Protein AF-A0A183KKP2-F1 (afdb_monomer_lite)

Foldseek 3Di:
DDDPPDDPDPPDPPPDDDDDDDDDDDDDDDDPDDPPPPPDDDDVVVVVCCCPPVPPPPVVQCVDPLSVLLVLLVVLQVQLVVLVVVVVVVVVVVPPDDDDPVVVVVCCVPPPSNVSSVVSNVVSVVSVVVVVLVVCLPPPVCVVVSVVVVVLCVPPVVVLVVVLVVLLLVLLCVLLCQFAPQQWFAAPDDDPPDDIDGDDPVRSVVCSNVQSVVLLVPPNPLCQQLCVDPVSVVRRHTDPVRNPVSVVSSVVSNVVSVVSVVVSVVSVVD

Organism: NCBI:txid6186

pLDDT: mean 74.7, std 21.75, range [23.05, 95.88]

InterPro domains:
  IPR005821 Ion transport domain [PF00520] (57-269)
  IPR050927 Transient receptor potential cation channel M [PTHR13800] (58-270)

Radius of gyration: 27.73 Å; chains: 1; bounding box: 61×58×72 Å

Secondary structure (DSSP, 8-state):
-------------------------------S-----------HHHHHHHHHHS---HHHHHTSHHHHHHHHHHHHHHHHHHHHHHHHHHHHHTTTS---HHHHHHHHHH-TTHHHHHHHHHHHHHHHHHHHHHHHTTSTTTHHHHHHHHHHIIIIIHHHHHHHHHHHHHHHHHHHHHHSGGGBPBPSS--TTPPPPB--HHHHHHHHHHHHHHHHTT---HHHHHT-SHHHHTT-BPPTTHHHHHHHHHHHHHHHHHHHHHHHHHHHH-

Structure (mmCIF, N/CA/C/O backbone):
data_AF-A0A183KKP2-F1
#
_entry.id   AF-A0A183KKP2-F1
#
loop_
_atom_site.group_PDB
_atom_site.id
_atom_site.type_symbol
_atom_site.label_atom_id
_atom_site.label_alt_id
_atom_site.label_comp_id
_atom_site.label_asym_id
_atom_site.label_entity_id
_atom_site.label_seq_id
_atom_site.pdbx_PDB_ins_code
_atom_site.Cartn_x
_atom_site.Cartn_y
_atom_site.Cartn_z
_atom_site.occupancy
_atom_site.B_iso_or_equiv
_atom_site.auth_seq_id
_atom_site.auth_comp_id
_atom_site.auth_asym_id
_atom_site.auth_atom_id
_atom_site.pdbx_PDB_model_num
ATOM 1 N N . MET A 1 1 ? 7.049 34.326 4.797 1.00 30.78 1 MET A N 1
ATOM 2 C CA . MET A 1 1 ? 7.505 34.581 6.180 1.00 30.78 1 MET A CA 1
ATOM 3 C C . MET A 1 1 ? 7.045 33.401 7.021 1.00 30.78 1 MET A C 1
ATOM 5 O O . MET A 1 1 ? 5.850 33.198 7.177 1.00 30.78 1 MET A O 1
ATOM 9 N N . PHE A 1 2 ? 7.989 32.530 7.374 1.00 23.05 2 PHE A N 1
ATOM 10 C CA . PHE A 1 2 ? 7.759 31.209 7.959 1.00 23.05 2 PHE A CA 1
ATOM 11 C C . PHE A 1 2 ? 7.266 31.321 9.407 1.00 23.05 2 PHE A C 1
ATOM 13 O O . PHE A 1 2 ? 8.003 31.794 10.269 1.00 23.05 2 PHE A O 1
ATOM 20 N N . PHE A 1 3 ? 6.055 30.841 9.691 1.00 26.56 3 PHE A N 1
ATOM 21 C CA . PHE A 1 3 ? 5.628 30.597 11.067 1.00 26.56 3 PHE A CA 1
ATOM 22 C C . PHE A 1 3 ? 6.258 29.291 11.557 1.00 26.56 3 PHE A C 1
ATOM 24 O O . PHE A 1 3 ? 5.864 28.194 11.167 1.00 26.56 3 PHE A O 1
ATOM 31 N N . SER A 1 4 ? 7.281 29.427 12.402 1.00 25.28 4 SER A N 1
ATOM 32 C CA . SER A 1 4 ? 7.833 28.325 13.186 1.00 25.28 4 SER A CA 1
ATOM 33 C C . SER A 1 4 ? 6.780 27.832 14.173 1.00 25.28 4 SER A C 1
ATOM 35 O O . SER A 1 4 ? 6.485 28.492 15.165 1.00 25.28 4 SER A O 1
ATOM 37 N N . CYS A 1 5 ? 6.248 26.642 13.909 1.00 26.75 5 CYS A N 1
ATOM 38 C CA . CYS A 1 5 ? 5.455 25.854 14.842 1.00 26.75 5 CYS A CA 1
ATOM 39 C C . CYS A 1 5 ? 6.387 25.265 15.919 1.00 26.75 5 CYS A C 1
ATOM 41 O O . CYS A 1 5 ? 6.737 24.088 15.901 1.00 26.75 5 CYS A O 1
ATOM 43 N N . LYS A 1 6 ? 6.865 26.112 16.835 1.00 32.25 6 LYS A N 1
ATOM 44 C CA . LYS A 1 6 ? 7.366 25.661 18.135 1.00 32.25 6 LYS A CA 1
ATOM 45 C C . LYS A 1 6 ? 6.184 25.735 19.101 1.00 32.25 6 LYS A C 1
ATOM 47 O O . LYS A 1 6 ? 5.532 26.769 19.178 1.00 32.25 6 LYS A O 1
ATOM 52 N N . TYR A 1 7 ? 5.930 24.634 19.807 1.00 34.12 7 TYR A N 1
ATOM 53 C CA . TYR A 1 7 ? 4.880 24.461 20.823 1.00 34.12 7 TYR A CA 1
ATOM 54 C C . TYR A 1 7 ? 3.458 24.220 20.285 1.00 34.12 7 TYR A C 1
ATOM 56 O O . TYR A 1 7 ? 2.506 24.901 20.653 1.00 34.12 7 TYR A O 1
ATOM 64 N N . ALA A 1 8 ? 3.286 23.172 19.472 1.00 29.52 8 ALA A N 1
ATOM 65 C CA . ALA A 1 8 ? 1.994 22.493 19.421 1.00 29.52 8 ALA A CA 1
ATOM 66 C C . ALA A 1 8 ? 1.784 21.789 20.770 1.00 29.52 8 ALA A C 1
ATOM 68 O O . ALA A 1 8 ? 2.471 20.822 21.107 1.00 29.52 8 ALA A O 1
ATOM 69 N N . ALA A 1 9 ? 0.890 22.373 21.562 1.00 32.00 9 ALA A N 1
ATOM 70 C CA . ALA A 1 9 ? 0.505 21.944 22.889 1.00 32.00 9 ALA A CA 1
ATOM 71 C C . ALA A 1 9 ? 0.170 20.447 22.913 1.00 32.00 9 ALA A C 1
ATOM 73 O O . ALA A 1 9 ? -0.751 19.964 22.254 1.00 32.00 9 ALA A O 1
ATOM 74 N N . LEU A 1 10 ? 0.950 19.731 23.714 1.00 33.53 10 LEU A N 1
ATOM 75 C CA . LEU A 1 10 ? 0.750 18.350 24.103 1.00 33.53 10 LEU A CA 1
ATOM 76 C C . LEU A 1 10 ? -0.509 18.296 24.988 1.00 33.53 10 LEU A C 1
ATOM 78 O O . LEU A 1 10 ? -0.426 18.364 26.209 1.00 33.53 10 LEU A O 1
ATOM 82 N N . ALA A 1 11 ? -1.694 18.219 24.382 1.00 31.83 11 ALA A N 1
ATOM 83 C CA . ALA A 1 11 ? -2.936 17.923 25.094 1.00 31.83 11 ALA A CA 1
ATOM 84 C C . ALA A 1 11 ? -3.002 16.418 25.415 1.00 31.83 11 ALA A C 1
ATOM 86 O O . ALA A 1 11 ? -3.854 15.684 24.925 1.00 31.83 11 ALA A O 1
ATOM 87 N N . LEU A 1 12 ? -2.058 15.955 26.233 1.00 31.48 12 LEU A N 1
ATOM 88 C CA . LEU A 1 12 ? -2.208 14.750 27.040 1.00 31.48 12 LEU A CA 1
ATOM 89 C C . LEU A 1 12 ? -2.710 15.214 28.412 1.00 31.48 12 LEU A C 1
ATOM 91 O O . LEU A 1 12 ? -2.124 16.137 28.981 1.00 31.48 12 LEU A O 1
ATOM 95 N N . PRO A 1 13 ? -3.762 14.605 28.982 1.00 33.16 13 PRO A N 1
ATOM 96 C CA . PRO A 1 13 ? -4.242 14.958 30.307 1.00 33.16 13 PRO A CA 1
ATOM 97 C C . PRO A 1 13 ? -3.309 14.331 31.350 1.00 33.16 13 PRO A C 1
ATOM 99 O O . PRO A 1 13 ? -3.654 13.364 32.023 1.00 33.16 13 PRO A O 1
ATOM 102 N N . ILE A 1 14 ? -2.095 14.865 31.478 1.00 34.09 14 ILE A N 1
ATOM 103 C CA . ILE A 1 14 ? -1.225 14.603 32.621 1.00 34.09 14 ILE A CA 1
ATOM 104 C C . ILE A 1 14 ? -1.457 15.761 33.581 1.00 34.09 14 ILE A C 1
ATOM 106 O O . ILE A 1 14 ? -1.005 16.883 33.374 1.00 34.09 14 ILE A O 1
ATOM 110 N N . ARG A 1 15 ? -2.230 15.479 34.627 1.00 28.12 15 ARG A N 1
ATOM 111 C CA . ARG A 1 15 ? -2.467 16.374 35.756 1.00 28.12 15 ARG A CA 1
ATOM 112 C C . ARG A 1 15 ? -1.148 16.563 36.514 1.00 28.12 15 ARG A C 1
ATOM 114 O O . ARG A 1 15 ? -0.881 15.843 37.469 1.00 28.12 15 ARG A O 1
ATOM 121 N N . VAL A 1 16 ? -0.323 17.516 36.090 1.00 26.78 16 VAL A N 1
ATOM 122 C CA . VAL A 1 16 ? 0.722 18.085 36.945 1.00 26.78 16 VAL A CA 1
ATOM 123 C C . VAL A 1 16 ? 0.062 19.209 37.733 1.00 26.78 16 VAL A C 1
ATOM 125 O O . VAL A 1 16 ? -0.240 20.273 37.201 1.00 26.78 16 VAL A O 1
ATOM 128 N N . SER A 1 17 ? -0.226 18.941 39.004 1.00 30.88 17 SER A N 1
ATOM 129 C CA . SER A 1 17 ? -0.562 19.987 39.963 1.00 30.88 17 SER A CA 1
ATOM 130 C C . SER A 1 17 ? 0.679 20.850 40.185 1.00 30.88 17 SER A C 1
ATOM 132 O O . SER A 1 17 ? 1.535 20.498 40.989 1.00 30.88 17 SER A O 1
ATOM 134 N N . THR A 1 18 ? 0.775 21.986 39.504 1.00 28.30 18 THR A N 1
ATOM 135 C CA . THR A 1 18 ? 1.568 23.118 39.994 1.00 28.30 18 THR A CA 1
ATOM 136 C C . THR A 1 18 ? 0.600 24.150 40.537 1.00 28.30 18 THR A C 1
ATOM 138 O O . THR A 1 18 ? -0.099 24.829 39.792 1.00 28.30 18 THR A O 1
ATOM 141 N N . TYR A 1 19 ? 0.537 24.197 41.864 1.00 27.64 19 TYR A N 1
ATOM 142 C CA . TYR A 1 19 ? -0.065 25.272 42.634 1.00 27.64 19 TYR A CA 1
ATOM 143 C C . TYR A 1 19 ? 0.738 26.542 42.323 1.00 27.64 19 TYR A C 1
ATOM 145 O O . TYR A 1 19 ? 1.894 26.648 42.725 1.00 27.64 19 TYR A O 1
ATOM 153 N N . VAL A 1 20 ? 0.169 27.465 41.552 1.00 26.23 20 VAL A N 1
ATOM 154 C CA . VAL A 1 20 ? 0.725 28.809 41.376 1.00 26.23 20 VAL A CA 1
ATOM 155 C C . VAL A 1 20 ? -0.381 29.781 41.736 1.00 26.23 20 VAL A C 1
ATOM 157 O O . VAL A 1 20 ? -1.451 29.783 41.139 1.00 26.23 20 VAL A O 1
ATOM 160 N N . SER A 1 21 ? -0.116 30.520 42.803 1.00 27.97 21 SER A N 1
ATOM 161 C CA . SER A 1 21 ? -0.958 31.545 43.391 1.00 27.97 21 SER A CA 1
ATOM 162 C C . SER A 1 21 ? -1.159 32.702 42.406 1.00 27.97 21 SER A C 1
ATOM 164 O O . SER A 1 21 ? -0.179 33.318 41.990 1.00 27.97 21 SER A O 1
ATOM 166 N N . ASP A 1 22 ? -2.409 33.019 42.066 1.00 27.86 22 ASP A N 1
ATOM 167 C CA . ASP A 1 22 ? -2.766 34.267 41.373 1.00 27.86 22 ASP A CA 1
ATOM 168 C C . ASP A 1 22 ? -2.550 35.480 42.299 1.00 27.86 22 ASP A C 1
ATOM 170 O O . ASP A 1 22 ? -2.655 35.342 43.526 1.00 27.86 22 ASP A O 1
ATOM 174 N N . PRO A 1 23 ? -2.287 36.683 41.743 1.00 33.84 23 PRO A N 1
ATOM 175 C CA . PRO A 1 23 ? -3.312 37.737 41.824 1.00 33.84 23 PRO A CA 1
ATOM 176 C C . PRO A 1 23 ? -3.312 38.675 40.571 1.00 33.84 23 PRO A C 1
ATOM 178 O O . PRO A 1 23 ? -2.657 38.371 39.577 1.00 33.84 23 PRO A O 1
ATOM 181 N N . PRO A 1 24 ? -4.082 39.784 40.532 1.00 4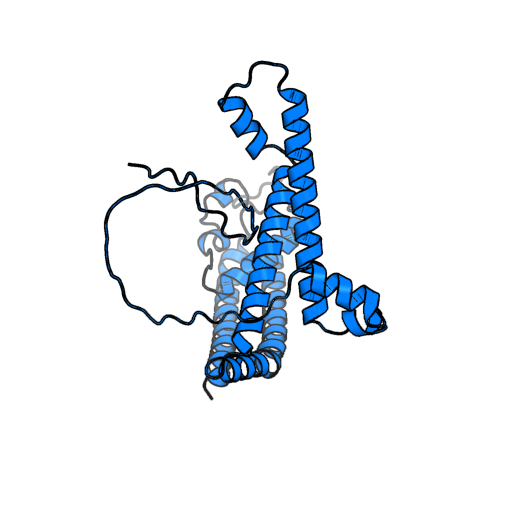3.94 24 PRO A N 1
ATOM 182 C CA . PRO A 1 24 ? -5.412 39.840 39.923 1.00 43.94 24 PRO A CA 1
ATOM 183 C C . PRO A 1 24 ? -5.482 40.820 38.726 1.00 43.94 24 PRO A C 1
ATOM 185 O O . PRO A 1 24 ? -4.777 41.820 38.721 1.00 43.94 24 PRO A O 1
ATOM 188 N N . CYS A 1 25 ? -6.372 40.595 37.747 1.00 24.48 25 CYS A N 1
ATOM 189 C CA . CYS A 1 25 ? -7.281 41.635 37.215 1.00 24.48 25 CYS A CA 1
ATOM 190 C C . CYS A 1 25 ? -8.068 41.229 35.955 1.00 24.48 25 CYS A C 1
ATOM 192 O O . CYS A 1 25 ? -7.536 40.665 35.006 1.00 24.48 25 CYS A O 1
ATOM 194 N N . SER A 1 26 ? -9.323 41.691 35.966 1.00 28.28 26 SER A N 1
ATOM 195 C CA . SER A 1 26 ? -10.236 42.015 34.858 1.00 28.28 26 SER A CA 1
ATOM 196 C C . SER A 1 26 ? -10.834 40.910 33.981 1.00 28.28 26 SER A C 1
ATOM 198 O O . SER A 1 26 ? -10.371 40.584 32.897 1.00 28.28 26 SER A O 1
ATOM 200 N N . SER A 1 27 ? -12.001 40.458 34.449 1.00 35.59 27 SER A N 1
ATOM 201 C CA . SER A 1 27 ? -13.297 40.534 33.752 1.00 35.59 27 SER A CA 1
ATOM 202 C C . SER A 1 27 ? -13.318 40.409 32.222 1.00 35.59 27 SER A C 1
ATOM 204 O O . SER A 1 27 ? -13.133 41.390 31.504 1.00 35.59 27 SER A O 1
ATOM 206 N N . MET A 1 28 ? -13.797 39.261 31.739 1.00 26.20 28 MET A N 1
ATOM 207 C CA . MET A 1 28 ? -14.677 39.237 30.570 1.00 26.20 28 MET A CA 1
ATOM 208 C C . MET A 1 28 ? -15.611 38.022 30.643 1.00 26.20 28 MET A C 1
ATOM 210 O O . MET A 1 28 ? -15.178 36.873 30.675 1.00 26.20 28 MET A O 1
ATOM 214 N N . MET A 1 29 ? -16.911 38.306 30.753 1.00 32.41 29 MET A N 1
ATOM 215 C CA . MET A 1 29 ? -17.996 37.326 30.769 1.00 32.41 29 MET A CA 1
ATOM 216 C C . MET A 1 29 ? -18.077 36.606 29.419 1.00 32.41 29 MET A C 1
ATOM 218 O O . MET A 1 29 ? -18.179 37.263 28.388 1.00 32.41 29 MET A O 1
ATOM 222 N N . LEU A 1 30 ? -18.134 35.274 29.432 1.00 27.88 30 LEU A N 1
ATOM 223 C CA . LEU A 1 30 ? -18.677 34.457 28.340 1.00 27.88 30 LEU A CA 1
ATOM 224 C C . LEU A 1 30 ? -19.419 33.242 28.938 1.00 27.88 30 LEU A C 1
ATOM 226 O O . LEU A 1 30 ? -19.147 32.839 30.073 1.00 27.88 30 LEU A O 1
ATOM 230 N N . PRO A 1 31 ? -20.447 32.739 28.238 1.00 29.05 31 PRO A N 1
ATOM 231 C CA . PRO A 1 31 ? -21.664 32.223 28.839 1.00 29.05 31 PRO A CA 1
ATOM 232 C C . PRO A 1 31 ? -21.514 30.833 29.453 1.00 29.05 31 PRO A C 1
ATOM 234 O O . PRO A 1 31 ? -20.909 29.907 28.916 1.00 29.05 31 PRO A O 1
ATOM 237 N N . ARG A 1 32 ? -22.172 30.712 30.604 1.00 38.62 32 ARG A N 1
ATOM 238 C CA . ARG A 1 32 ? -22.453 29.496 31.356 1.00 38.62 32 ARG A CA 1
ATOM 239 C C . ARG A 1 32 ? -23.288 28.546 30.477 1.00 38.62 32 ARG A C 1
ATOM 241 O O . ARG A 1 32 ? -24.341 28.959 30.002 1.00 38.62 32 ARG A O 1
ATOM 248 N N . ASN A 1 33 ? -22.820 27.297 30.335 1.00 32.34 33 ASN A N 1
ATOM 249 C CA . ASN A 1 33 ? -23.509 26.075 29.852 1.00 32.34 33 ASN A CA 1
ATOM 250 C C . ASN A 1 33 ? -22.909 25.374 28.616 1.00 32.34 33 ASN A C 1
ATOM 252 O O . ASN A 1 33 ? -23.630 25.022 27.687 1.00 32.34 33 ASN A O 1
ATOM 256 N N . VAL A 1 34 ? -21.627 25.005 28.669 1.00 29.41 34 VAL A N 1
ATOM 257 C CA . VAL A 1 34 ? -21.169 23.787 27.979 1.00 29.41 34 VAL A CA 1
ATOM 258 C C . VAL A 1 34 ? -20.880 22.740 29.051 1.00 29.41 34 VAL A C 1
ATOM 260 O O . VAL A 1 34 ? -19.789 22.685 29.615 1.00 29.41 34 VAL A O 1
ATOM 263 N N . LYS A 1 35 ? -21.881 21.912 29.378 1.00 27.31 35 LYS A N 1
ATOM 264 C CA . LYS A 1 35 ? -21.636 20.623 30.039 1.00 27.31 35 LYS A CA 1
ATOM 265 C C . LYS A 1 35 ? -20.927 19.738 29.015 1.00 27.31 35 LYS A C 1
ATOM 267 O O . LYS A 1 35 ? -21.565 18.975 28.298 1.00 27.31 35 LYS A O 1
ATOM 272 N N . ILE A 1 36 ? -19.608 19.889 28.911 1.00 30.11 36 ILE A N 1
ATOM 273 C CA . ILE A 1 36 ? -18.766 18.905 28.240 1.00 30.11 36 ILE A CA 1
ATOM 274 C C . ILE A 1 36 ? -18.934 17.623 29.046 1.00 30.11 36 ILE A C 1
ATOM 276 O O . ILE A 1 36 ? -18.651 17.598 30.243 1.00 30.11 36 ILE A O 1
ATOM 280 N N . PHE A 1 37 ? -19.474 16.601 28.386 1.00 27.67 37 PHE A N 1
ATOM 281 C CA . PHE A 1 37 ? -19.541 15.229 28.860 1.00 27.67 37 PHE A CA 1
ATOM 282 C C . PHE A 1 37 ? -18.207 14.855 29.521 1.00 27.67 37 PHE A C 1
ATOM 284 O O . PHE A 1 37 ? -17.223 14.558 28.848 1.00 27.67 37 PHE A O 1
ATOM 291 N N . THR A 1 38 ? -18.170 14.836 30.851 1.00 27.67 38 THR A N 1
ATOM 292 C CA . THR A 1 38 ? -17.153 14.123 31.622 1.00 27.67 38 THR A CA 1
ATOM 293 C C . THR A 1 38 ? -17.475 12.633 31.533 1.00 27.67 38 THR A C 1
ATOM 295 O O . THR A 1 38 ? -17.856 11.989 32.508 1.00 27.67 38 THR A O 1
ATOM 298 N N . SER A 1 39 ? -17.395 12.086 30.318 1.00 31.25 39 SER A N 1
ATOM 299 C CA . SER A 1 39 ? -17.614 10.668 30.074 1.00 31.25 39 SER A CA 1
ATOM 300 C C . SER A 1 39 ? -16.364 9.900 30.474 1.00 31.25 39 SER A C 1
ATOM 302 O O . SER A 1 39 ? -15.307 10.049 29.870 1.00 31.25 39 SER A O 1
ATOM 304 N N . SER A 1 40 ? -16.545 9.109 31.528 1.00 34.50 40 SER A N 1
ATOM 305 C CA . SER A 1 40 ? -15.782 7.924 31.914 1.00 34.50 40 SER A CA 1
ATOM 306 C C . SER A 1 40 ? -14.259 8.052 31.957 1.00 34.50 40 SER A C 1
ATOM 308 O O . SER A 1 40 ? -13.546 7.915 30.966 1.00 34.50 40 SER A O 1
ATOM 310 N N . LYS A 1 41 ? -13.773 8.151 33.194 1.00 38.84 41 LYS A N 1
ATOM 311 C CA . LYS A 1 41 ? -12.482 7.619 33.626 1.00 38.84 41 LYS A CA 1
ATOM 312 C C . LYS A 1 41 ? -12.278 6.225 33.018 1.00 38.84 41 LYS A C 1
ATOM 314 O O . LYS A 1 41 ? -12.963 5.277 33.387 1.00 38.84 41 LYS A O 1
ATOM 319 N N . THR A 1 42 ? -11.352 6.104 32.085 1.00 39.09 42 THR A N 1
ATOM 320 C CA . THR A 1 42 ? -10.718 4.822 31.780 1.00 39.09 42 THR A CA 1
ATOM 321 C C . THR A 1 42 ? -9.249 5.132 31.581 1.00 39.09 42 THR A C 1
ATOM 323 O O . THR A 1 42 ? -8.749 5.292 30.471 1.00 39.09 42 THR A O 1
ATOM 326 N N . PHE A 1 43 ? -8.575 5.355 32.707 1.00 43.31 43 PHE A N 1
ATOM 327 C CA . PHE A 1 43 ? -7.125 5.448 32.719 1.00 43.31 43 PHE A CA 1
ATOM 328 C C . PHE A 1 43 ? -6.541 4.065 32.377 1.00 43.31 43 PHE A C 1
ATOM 330 O O . PHE A 1 43 ? -7.164 3.045 32.683 1.00 43.31 43 PHE A O 1
ATOM 337 N N . PRO A 1 44 ? -5.317 3.982 31.827 1.00 50.22 44 PRO A N 1
ATOM 338 C CA . PRO A 1 44 ? -4.628 2.702 31.632 1.00 50.22 44 PRO A CA 1
ATOM 339 C C . PRO A 1 44 ? -4.456 1.908 32.945 1.00 50.22 44 PRO A C 1
ATOM 341 O O . PRO A 1 44 ? -4.360 0.684 32.918 1.00 50.22 44 PRO A O 1
ATOM 344 N N . SER A 1 45 ? -4.502 2.574 34.107 1.00 47.75 45 SER A N 1
ATOM 345 C CA . SER A 1 45 ? -4.511 1.927 35.425 1.00 47.75 45 SER A CA 1
ATOM 346 C C . SER A 1 45 ? -5.782 1.131 35.714 1.00 47.75 45 SER A C 1
ATOM 348 O O . SER A 1 45 ? -5.709 0.122 36.410 1.00 47.75 45 SER A O 1
ATOM 350 N N . ASP A 1 46 ? -6.933 1.558 35.191 1.00 51.16 46 ASP A N 1
ATOM 351 C CA . ASP A 1 46 ? -8.204 0.861 35.401 1.00 51.16 46 ASP A CA 1
ATOM 352 C C . ASP A 1 46 ? -8.269 -0.404 34.548 1.00 51.16 46 ASP A C 1
ATOM 354 O O . ASP A 1 46 ? -8.791 -1.409 35.005 1.00 51.16 46 ASP A O 1
ATOM 358 N N . VAL A 1 47 ? -7.653 -0.401 33.362 1.00 53.62 47 VAL A N 1
ATOM 359 C CA . VAL A 1 47 ? -7.533 -1.588 32.498 1.00 53.62 47 VAL A CA 1
ATOM 360 C C . VAL A 1 47 ? -6.598 -2.628 33.116 1.00 53.62 47 VAL A C 1
ATOM 362 O O . VAL A 1 47 ? -6.937 -3.807 33.145 1.00 53.62 47 VAL A O 1
ATOM 365 N N . ILE A 1 48 ? -5.459 -2.205 33.678 1.00 54.53 48 ILE A N 1
ATOM 366 C CA . ILE A 1 48 ? -4.538 -3.110 34.387 1.00 54.53 48 ILE A CA 1
ATOM 367 C C . ILE A 1 48 ? -5.188 -3.634 35.674 1.00 54.53 48 ILE A C 1
ATOM 369 O O . ILE A 1 48 ? -5.108 -4.826 35.959 1.00 54.53 48 ILE A O 1
ATOM 373 N N . ARG A 1 49 ? -5.894 -2.783 36.434 1.00 49.50 49 ARG A N 1
ATOM 374 C CA . ARG A 1 49 ? -6.659 -3.225 37.611 1.00 49.50 49 ARG A CA 1
ATOM 375 C C . ARG A 1 49 ? -7.777 -4.186 37.231 1.00 49.50 49 ARG A C 1
ATOM 377 O O . ARG A 1 49 ? -7.933 -5.196 37.901 1.00 49.50 49 ARG A O 1
ATOM 384 N N . LEU A 1 50 ? -8.517 -3.923 36.159 1.00 51.47 50 LEU A N 1
ATOM 385 C CA . LEU A 1 50 ? -9.582 -4.806 35.699 1.00 51.47 50 LEU A CA 1
ATOM 386 C C . LEU A 1 50 ? -9.003 -6.130 35.182 1.00 51.47 50 LEU A C 1
ATOM 388 O O . LEU A 1 50 ? -9.531 -7.175 35.523 1.00 51.47 50 LEU A O 1
ATOM 392 N N . ALA A 1 51 ? -7.880 -6.133 34.464 1.00 52.84 51 ALA A N 1
ATOM 393 C CA . ALA A 1 51 ? -7.238 -7.363 33.991 1.00 52.84 51 ALA A CA 1
ATOM 394 C C . ALA A 1 51 ? -6.620 -8.212 35.121 1.00 52.84 51 ALA A C 1
ATOM 396 O O . ALA A 1 51 ? -6.614 -9.436 35.025 1.00 52.84 51 ALA A O 1
ATOM 397 N N . VAL A 1 52 ? -6.113 -7.584 36.190 1.00 55.19 52 VAL A N 1
ATOM 398 C CA . VAL A 1 52 ? -5.408 -8.277 37.287 1.00 55.19 52 VAL A CA 1
ATOM 399 C C . VAL A 1 52 ? -6.336 -8.660 38.452 1.00 55.19 52 VAL A C 1
ATOM 401 O O . VAL A 1 52 ? -6.101 -9.683 39.087 1.00 55.19 52 VAL A O 1
ATOM 404 N N . LEU A 1 53 ? -7.402 -7.896 38.734 1.00 52.34 53 LEU A N 1
ATOM 405 C CA . LEU A 1 53 ? -8.314 -8.146 39.870 1.00 52.34 53 LEU A CA 1
ATOM 406 C C . LEU A 1 53 ? -9.643 -8.821 39.497 1.00 52.34 53 LEU A C 1
ATOM 408 O O . LEU A 1 53 ? -10.322 -9.310 40.395 1.00 52.34 53 LEU A O 1
ATOM 412 N N . SER A 1 54 ? -10.055 -8.853 38.223 1.00 52.66 54 SER A N 1
ATOM 413 C CA . SER A 1 54 ? -11.416 -9.312 37.875 1.00 52.66 54 SER A CA 1
ATOM 414 C C . SER A 1 54 ? -11.595 -10.830 37.765 1.00 52.66 54 SER A C 1
ATOM 416 O O . SER A 1 54 ? -12.718 -11.279 37.555 1.00 52.66 54 SER A O 1
ATOM 418 N N . GLY A 1 55 ? -10.540 -11.644 37.891 1.00 56.56 55 GLY A N 1
ATOM 419 C CA . GLY A 1 55 ? -10.657 -13.109 37.797 1.00 56.56 55 GLY A CA 1
ATOM 420 C C . GLY A 1 55 ? -11.144 -13.627 36.432 1.00 56.56 55 GLY A C 1
ATOM 421 O O . GLY A 1 55 ? -11.377 -14.824 36.271 1.00 56.56 55 GLY A O 1
ATOM 422 N N . ILE A 1 56 ? -11.283 -12.750 35.433 1.00 61.31 56 ILE A N 1
ATOM 423 C CA . ILE A 1 56 ? -11.609 -13.114 34.058 1.00 61.31 56 ILE A CA 1
ATOM 424 C C . ILE A 1 56 ? -10.321 -13.634 33.423 1.00 61.31 56 ILE A C 1
ATOM 426 O O . ILE A 1 56 ? -9.288 -12.965 33.452 1.00 61.31 56 ILE A O 1
ATOM 430 N N . SER A 1 57 ? -10.359 -14.841 32.855 1.00 71.12 57 SER A N 1
ATOM 431 C CA . SER A 1 57 ? -9.189 -15.419 32.192 1.00 71.12 57 SER A CA 1
ATOM 432 C C . SER A 1 57 ? -8.650 -14.456 31.127 1.00 71.12 57 SER A C 1
ATOM 434 O O . SER A 1 57 ? -9.401 -13.979 30.273 1.00 71.12 57 SER A O 1
ATOM 436 N N . PHE A 1 58 ? -7.337 -14.205 31.141 1.00 69.75 58 PHE A N 1
ATOM 437 C CA . PHE A 1 58 ? -6.630 -13.347 30.175 1.00 69.75 58 PHE A CA 1
ATOM 438 C C . PHE A 1 58 ? -6.945 -13.736 28.718 1.00 69.75 58 PHE A C 1
ATOM 440 O O . PHE A 1 58 ? -7.000 -12.898 27.818 1.00 69.75 58 PHE A O 1
ATOM 447 N N . ARG A 1 59 ? -7.230 -15.026 28.499 1.00 70.38 59 ARG A N 1
ATOM 448 C CA . ARG A 1 59 ? -7.630 -15.595 27.210 1.00 70.38 59 ARG A CA 1
ATOM 449 C C . ARG A 1 59 ? -9.005 -15.108 26.746 1.00 70.38 59 ARG A C 1
ATOM 451 O O . ARG A 1 59 ? -9.186 -14.858 25.560 1.00 70.38 59 ARG A O 1
ATOM 458 N N . THR A 1 60 ? -9.947 -14.938 27.670 1.00 77.88 60 THR A N 1
ATOM 459 C CA . THR A 1 60 ? -11.278 -14.386 27.388 1.00 77.88 60 THR A CA 1
ATOM 460 C C . THR A 1 60 ? -11.181 -12.897 27.070 1.00 77.88 60 THR A C 1
ATOM 462 O O . THR A 1 60 ? -11.803 -12.437 26.119 1.00 77.88 60 THR A O 1
ATOM 465 N N . TYR A 1 61 ? -10.334 -12.151 27.782 1.00 76.88 61 TYR A N 1
ATOM 466 C CA . TYR A 1 61 ? -10.108 -10.730 27.502 1.00 76.88 61 TYR A CA 1
ATOM 467 C C . TYR A 1 61 ? -9.499 -10.482 26.107 1.00 76.88 61 TYR A C 1
ATOM 469 O O . TYR A 1 61 ? -9.975 -9.612 25.380 1.00 76.88 61 TYR A O 1
ATOM 477 N N . ILE A 1 62 ? -8.502 -11.283 25.705 1.00 76.94 62 ILE A N 1
ATOM 478 C CA . ILE A 1 62 ? -7.823 -11.182 24.395 1.00 76.94 62 ILE A CA 1
ATOM 479 C C . ILE A 1 62 ? -8.683 -11.700 23.226 1.00 76.94 62 ILE A C 1
ATOM 481 O O . ILE A 1 62 ? -8.366 -11.439 22.065 1.00 76.94 62 ILE A O 1
ATOM 485 N N . SER A 1 63 ? -9.777 -12.415 23.504 1.00 82.06 63 SER A N 1
ATOM 486 C CA . SER A 1 63 ? -10.666 -12.922 22.451 1.00 82.06 63 SER A CA 1
ATOM 487 C C . SER A 1 63 ? -11.433 -11.817 21.713 1.00 82.06 63 SER A C 1
ATOM 489 O O . SER A 1 63 ? -11.797 -12.007 20.554 1.00 82.06 63 SER A O 1
ATOM 491 N N . ASP A 1 64 ? -11.627 -10.655 22.344 1.00 81.75 64 ASP A N 1
ATOM 492 C CA . ASP A 1 64 ? -12.254 -9.493 21.717 1.00 81.75 64 ASP A CA 1
ATOM 493 C C . ASP A 1 64 ? -11.244 -8.741 20.831 1.00 81.75 64 ASP A C 1
ATOM 495 O O . ASP A 1 64 ? -10.164 -8.334 21.278 1.00 81.75 64 ASP A O 1
ATOM 499 N N . GLY A 1 65 ? -11.609 -8.529 19.563 1.00 81.44 65 GLY A N 1
ATOM 500 C CA . GLY A 1 65 ? -10.789 -7.808 18.591 1.00 81.44 65 GLY A CA 1
ATOM 501 C C . GLY A 1 65 ? -10.465 -6.374 19.020 1.00 81.44 65 GLY A C 1
ATOM 502 O O . GLY A 1 65 ? -9.356 -5.901 18.767 1.00 81.44 65 GLY A O 1
ATOM 503 N N . TRP A 1 66 ? -11.376 -5.705 19.733 1.00 83.38 66 TRP A N 1
ATOM 504 C CA . TRP A 1 66 ? -11.160 -4.340 20.222 1.00 83.38 66 TRP A CA 1
ATOM 505 C C . TRP A 1 66 ? -10.147 -4.288 21.365 1.00 83.38 66 TRP A C 1
ATOM 507 O O . TRP A 1 66 ? -9.253 -3.442 21.356 1.00 83.38 66 TRP A O 1
ATOM 517 N N . ASN A 1 67 ? -10.219 -5.233 22.303 1.00 85.00 67 ASN A N 1
ATOM 518 C CA . ASN A 1 67 ? -9.246 -5.331 23.395 1.00 85.00 67 ASN A CA 1
ATOM 519 C C . ASN A 1 67 ? -7.852 -5.691 22.868 1.00 85.00 67 ASN A C 1
ATOM 521 O O . ASN A 1 67 ? -6.842 -5.195 23.372 1.00 85.00 67 ASN A O 1
ATOM 525 N N . LYS A 1 68 ? -7.783 -6.523 21.821 1.00 86.50 68 LYS A N 1
ATOM 526 C CA . LYS A 1 68 ? -6.526 -6.850 21.141 1.00 86.50 68 LYS A CA 1
ATOM 527 C C . LYS A 1 68 ? -5.903 -5.617 20.476 1.00 86.50 68 LYS A C 1
ATOM 529 O O . LYS A 1 68 ? -4.693 -5.422 20.595 1.00 86.50 68 LYS A O 1
ATOM 534 N N . LEU A 1 69 ? -6.713 -4.781 19.821 1.00 88.69 69 LEU A N 1
ATOM 535 C CA . LEU A 1 69 ? -6.268 -3.524 19.212 1.00 88.69 69 LEU A CA 1
ATOM 536 C C . LEU A 1 69 ? -5.749 -2.532 20.267 1.00 88.69 69 LEU A C 1
ATOM 538 O O . LEU A 1 69 ? -4.671 -1.968 20.089 1.00 88.69 69 LEU A O 1
ATOM 542 N N . ASP A 1 70 ? -6.461 -2.369 21.385 1.00 88.12 70 ASP A N 1
ATOM 543 C CA . ASP A 1 70 ? -6.035 -1.493 22.484 1.00 88.12 70 ASP A CA 1
ATOM 544 C C . ASP A 1 70 ? -4.715 -1.961 23.110 1.00 88.12 70 ASP A C 1
ATOM 546 O O . ASP A 1 70 ? -3.809 -1.160 23.351 1.00 88.12 70 ASP A O 1
ATOM 550 N N . CYS A 1 71 ? -4.580 -3.271 23.339 1.00 88.25 71 CYS A N 1
ATOM 551 C CA . CYS A 1 71 ? -3.356 -3.867 23.865 1.00 88.25 71 CYS A CA 1
ATOM 552 C C . CYS A 1 71 ? -2.173 -3.645 22.909 1.00 88.25 71 CYS A C 1
ATOM 554 O O . CYS A 1 71 ? -1.092 -3.250 23.350 1.00 88.25 71 CYS A O 1
ATOM 556 N N . ALA A 1 72 ? -2.388 -3.815 21.599 1.00 90.25 72 ALA A N 1
ATOM 557 C CA . ALA A 1 72 ? -1.377 -3.543 20.582 1.00 90.25 72 ALA A CA 1
ATOM 558 C C . ALA A 1 72 ? -0.979 -2.057 20.540 1.00 90.25 72 ALA A C 1
ATOM 560 O O . ALA A 1 72 ? 0.210 -1.743 20.507 1.00 90.25 72 ALA A O 1
ATOM 561 N N . GLY A 1 73 ? -1.949 -1.137 20.599 1.00 91.50 73 GLY A N 1
ATOM 562 C CA . GLY A 1 73 ? -1.693 0.306 20.645 1.00 91.50 73 GLY A CA 1
ATOM 563 C C . GLY A 1 73 ? -0.880 0.720 21.873 1.00 91.50 73 GLY A C 1
ATOM 564 O O . GLY A 1 73 ? 0.102 1.454 21.747 1.00 91.50 73 GLY A O 1
ATOM 565 N N . LEU A 1 74 ? -1.233 0.192 23.049 1.00 91.19 74 LEU A N 1
ATOM 566 C CA . LEU A 1 74 ? -0.503 0.446 24.290 1.00 91.19 74 LEU A CA 1
ATOM 567 C C . LEU A 1 74 ? 0.921 -0.126 24.245 1.00 91.19 74 LEU A C 1
ATOM 569 O O . LEU A 1 74 ? 1.864 0.555 24.644 1.00 91.19 74 LEU A O 1
ATOM 573 N N . ALA A 1 75 ? 1.095 -1.344 23.726 1.00 91.88 75 ALA A N 1
ATOM 574 C CA . ALA A 1 75 ? 2.411 -1.955 23.569 1.00 91.88 75 ALA A CA 1
ATOM 575 C C . ALA A 1 75 ? 3.309 -1.132 22.629 1.00 91.88 75 ALA A C 1
ATOM 577 O O . ALA A 1 75 ? 4.445 -0.821 22.985 1.00 91.88 75 ALA A O 1
ATOM 578 N N . LEU A 1 76 ? 2.789 -0.710 21.470 1.00 93.19 76 LEU A N 1
ATOM 579 C CA . LEU A 1 76 ? 3.519 0.132 20.514 1.00 93.19 76 LEU A CA 1
ATOM 580 C C . LEU A 1 76 ? 3.887 1.498 21.100 1.00 93.19 76 LEU A C 1
ATOM 582 O O . LEU A 1 76 ? 4.994 1.984 20.865 1.00 93.19 76 LEU A O 1
ATOM 586 N N . TYR A 1 77 ? 2.993 2.094 21.892 1.00 93.56 77 TYR A N 1
ATOM 587 C CA . TYR A 1 77 ? 3.273 3.340 22.598 1.00 93.56 77 TYR A CA 1
ATOM 588 C C . TYR A 1 77 ? 4.424 3.175 23.599 1.00 93.56 77 TYR A C 1
ATOM 590 O O . TYR A 1 77 ? 5.358 3.975 23.590 1.00 93.56 77 TYR A O 1
ATOM 598 N N . ILE A 1 78 ? 4.395 2.122 24.426 1.00 93.25 78 ILE A N 1
ATOM 599 C CA . ILE A 1 78 ? 5.453 1.841 25.409 1.00 93.25 78 ILE A CA 1
ATOM 600 C C . ILE A 1 78 ? 6.790 1.601 24.700 1.00 93.25 78 ILE A C 1
ATOM 602 O O . ILE A 1 78 ? 7.791 2.204 25.078 1.00 93.25 78 ILE A O 1
ATOM 606 N N . VAL A 1 79 ? 6.811 0.782 23.643 1.00 94.69 79 VAL A N 1
ATOM 607 C CA . VAL A 1 79 ? 8.024 0.516 22.853 1.00 94.69 79 VAL A CA 1
ATOM 608 C C . VAL A 1 79 ? 8.571 1.806 22.236 1.00 94.69 79 VAL A C 1
ATOM 610 O O . VAL A 1 79 ? 9.750 2.113 22.406 1.00 94.69 79 VAL A O 1
ATOM 613 N N . GLY A 1 80 ? 7.722 2.603 21.581 1.00 93.06 80 GLY A N 1
ATOM 614 C CA . GLY A 1 80 ? 8.120 3.883 20.993 1.00 93.06 80 GLY A CA 1
ATOM 615 C C . GLY A 1 80 ? 8.637 4.881 22.035 1.00 93.06 80 GLY A C 1
ATOM 616 O O . GLY A 1 80 ? 9.632 5.567 21.795 1.00 93.06 80 GLY A O 1
ATOM 617 N N . PHE A 1 81 ? 8.015 4.926 23.216 1.00 90.81 81 PHE A N 1
ATOM 618 C CA . PHE A 1 81 ? 8.443 5.777 24.324 1.00 90.81 81 PHE A CA 1
ATOM 619 C C . PHE A 1 81 ? 9.792 5.336 24.902 1.00 90.81 81 PHE A C 1
ATOM 621 O O . PHE A 1 81 ? 10.657 6.182 25.115 1.00 90.81 81 PHE A O 1
ATOM 628 N N . ILE A 1 82 ? 10.009 4.031 25.099 1.00 92.69 82 ILE A N 1
ATOM 629 C CA . ILE A 1 82 ? 11.289 3.485 25.575 1.00 92.69 82 ILE A CA 1
ATOM 630 C C . ILE A 1 82 ? 12.402 3.768 24.564 1.00 92.69 82 ILE A C 1
ATOM 632 O O . ILE A 1 82 ? 13.453 4.266 24.956 1.00 92.69 82 ILE A O 1
ATOM 636 N N . LEU A 1 83 ? 12.175 3.523 23.268 1.00 90.62 83 LEU A N 1
ATOM 637 C CA . LEU A 1 83 ? 13.155 3.830 22.217 1.00 90.62 83 LEU A CA 1
ATOM 638 C C . LEU A 1 83 ? 13.532 5.316 22.228 1.00 90.62 83 LEU A C 1
ATOM 640 O O . LEU A 1 83 ? 14.711 5.664 22.186 1.00 90.62 83 LEU A O 1
ATOM 644 N N . ARG A 1 84 ? 12.541 6.200 22.366 1.00 88.38 84 ARG A N 1
ATOM 645 C CA . ARG A 1 84 ? 12.770 7.645 22.453 1.00 88.38 84 ARG A CA 1
ATOM 646 C C . ARG A 1 84 ? 13.494 8.052 23.740 1.00 88.38 84 ARG A C 1
ATOM 648 O O . ARG A 1 84 ? 14.350 8.932 23.698 1.00 88.38 84 ARG A O 1
ATOM 655 N N . LEU A 1 85 ? 13.194 7.403 24.865 1.00 87.19 85 LEU A N 1
ATOM 656 C CA . LEU A 1 85 ? 13.881 7.619 26.138 1.00 87.19 85 LEU A CA 1
ATOM 657 C C . LEU A 1 85 ? 15.350 7.180 26.061 1.00 87.19 85 LEU A C 1
ATOM 659 O O . LEU A 1 85 ? 16.220 7.906 26.531 1.00 87.19 85 LEU A O 1
ATOM 663 N N . ILE A 1 86 ? 15.640 6.045 25.418 1.00 87.94 86 ILE A N 1
ATOM 664 C CA . ILE A 1 86 ? 17.009 5.559 25.185 1.00 87.94 86 ILE A CA 1
ATOM 665 C C . ILE A 1 86 ? 17.815 6.583 24.377 1.00 87.94 86 ILE A C 1
ATOM 667 O O . ILE A 1 86 ? 18.959 6.872 24.730 1.00 87.94 86 ILE A O 1
ATOM 671 N N . VAL A 1 87 ? 17.225 7.169 23.330 1.00 83.56 87 VAL A N 1
ATOM 672 C CA . VAL A 1 87 ? 17.885 8.219 22.534 1.00 83.56 87 VAL A CA 1
ATOM 673 C C . VAL A 1 87 ? 18.174 9.458 23.387 1.00 83.56 87 VAL A C 1
ATOM 675 O O . VAL A 1 87 ? 19.283 9.984 23.340 1.00 83.56 87 VAL A O 1
ATOM 678 N N . LEU A 1 88 ? 17.224 9.892 24.222 1.00 81.19 88 LEU A N 1
ATOM 679 C CA . LEU A 1 88 ? 17.427 11.033 25.123 1.00 81.19 88 LEU A CA 1
ATOM 680 C C . LEU A 1 88 ? 18.505 10.772 26.186 1.00 81.19 88 LEU A C 1
ATOM 682 O O . LEU A 1 88 ? 19.292 11.667 26.480 1.00 81.19 88 LEU A O 1
ATOM 686 N N . LEU A 1 89 ? 18.579 9.559 26.742 1.00 82.75 89 LEU A N 1
ATOM 687 C CA . LEU A 1 89 ? 19.632 9.178 27.690 1.00 82.75 89 LEU A CA 1
ATOM 688 C C . LEU A 1 89 ? 21.011 9.127 27.022 1.00 82.75 89 LEU A C 1
ATOM 690 O O . LEU A 1 89 ? 21.996 9.578 27.602 1.00 82.75 89 LEU A O 1
ATOM 694 N N . ARG A 1 90 ? 21.084 8.626 25.785 1.00 80.12 90 ARG A N 1
ATOM 695 C CA . ARG A 1 90 ? 22.322 8.624 24.995 1.00 80.12 90 ARG A CA 1
ATOM 696 C C . ARG A 1 90 ? 22.808 10.048 24.713 1.00 80.12 90 ARG A C 1
ATOM 698 O O . ARG A 1 90 ? 23.997 10.312 24.849 1.00 80.12 90 ARG A O 1
ATOM 705 N N . LEU A 1 91 ? 21.891 10.954 24.372 1.00 74.56 91 LEU A N 1
ATOM 706 C CA . LEU A 1 91 ? 22.192 12.372 24.172 1.00 74.56 91 LEU A CA 1
ATOM 707 C C . LEU A 1 91 ? 22.660 13.050 25.463 1.00 74.56 91 LEU A C 1
ATOM 709 O O . LEU A 1 91 ? 23.674 13.740 25.445 1.00 74.56 91 LEU A O 1
ATOM 713 N N . ARG A 1 92 ? 21.981 12.794 26.589 1.00 76.06 92 ARG A N 1
ATOM 714 C CA . ARG A 1 92 ? 22.377 13.302 27.913 1.00 76.06 92 ARG A CA 1
ATOM 715 C C . ARG A 1 92 ? 23.806 12.893 28.279 1.00 76.06 92 ARG A C 1
ATOM 717 O O . ARG A 1 92 ? 24.558 13.717 28.781 1.00 76.06 92 ARG A O 1
ATOM 724 N N . ASN A 1 93 ? 24.193 11.646 28.013 1.00 74.75 93 ASN A N 1
ATOM 725 C CA . ASN A 1 93 ? 25.544 11.160 28.310 1.00 74.75 93 ASN A CA 1
ATOM 726 C C . ASN A 1 93 ? 26.638 11.836 27.462 1.00 74.75 93 ASN A C 1
ATOM 728 O O . ASN A 1 93 ? 27.793 11.850 27.875 1.00 74.75 93 ASN A O 1
ATOM 732 N N . HIS A 1 94 ? 26.289 12.400 26.301 1.00 68.75 94 HIS A N 1
ATOM 733 C CA . HIS A 1 94 ? 27.212 13.102 25.405 1.00 68.75 94 HIS A CA 1
ATOM 734 C C . HIS A 1 94 ? 27.269 14.628 25.625 1.00 68.75 94 HIS A C 1
ATOM 736 O O . HIS A 1 94 ? 28.025 15.299 24.928 1.00 68.75 94 HIS A O 1
ATOM 742 N N . GLU A 1 95 ? 26.551 15.193 26.607 1.00 61.25 95 GLU A N 1
ATOM 743 C CA . GLU A 1 95 ? 26.581 16.634 26.948 1.00 61.25 95 GLU A CA 1
ATOM 744 C C . GLU A 1 95 ? 27.940 17.142 27.492 1.00 61.25 95 GLU A C 1
ATOM 746 O O . GLU A 1 95 ? 28.060 18.311 27.854 1.00 61.25 95 GLU A O 1
ATOM 751 N N . GLY A 1 96 ? 28.975 16.297 27.549 1.00 59.56 96 GLY A N 1
ATOM 752 C CA . GLY A 1 96 ? 30.310 16.660 28.034 1.00 59.56 96 GLY A CA 1
ATOM 753 C C . GLY A 1 96 ? 31.159 17.506 27.076 1.00 59.56 96 GLY A C 1
ATOM 754 O O . GLY A 1 96 ? 32.116 18.121 27.534 1.00 59.56 96 GLY A O 1
ATOM 755 N N . GLU A 1 97 ? 30.827 17.586 25.781 1.00 58.94 97 GLU A N 1
ATOM 756 C CA . GLU A 1 97 ? 31.584 18.395 24.813 1.00 58.94 97 GLU A CA 1
ATOM 757 C C . GLU A 1 97 ? 30.668 19.268 23.935 1.00 58.94 97 GLU A C 1
ATOM 759 O O . GLU A 1 97 ? 29.734 18.785 23.300 1.00 58.94 97 GLU A O 1
ATOM 764 N N . ASN A 1 98 ? 30.944 20.578 23.944 1.00 56.44 98 ASN A N 1
ATOM 765 C CA . ASN A 1 98 ? 30.368 21.679 23.155 1.00 56.44 98 ASN A CA 1
ATOM 766 C C . ASN A 1 98 ? 29.332 21.299 22.074 1.00 56.44 98 ASN A C 1
ATOM 768 O O . ASN A 1 98 ? 29.663 21.004 20.924 1.00 56.44 98 ASN A O 1
ATOM 772 N N . PHE A 1 99 ? 28.052 21.411 22.429 1.00 60.50 99 PHE A N 1
ATOM 773 C CA . PHE A 1 99 ? 26.925 21.107 21.550 1.00 60.50 99 PHE A CA 1
ATOM 774 C C . PHE A 1 99 ? 26.727 22.199 20.481 1.00 60.50 99 PHE A C 1
ATOM 776 O O . PHE A 1 99 ? 26.301 23.315 20.780 1.00 60.50 99 PHE A O 1
ATOM 783 N N . ASN A 1 100 ? 27.012 21.888 19.212 1.00 65.88 100 ASN A N 1
ATOM 784 C CA . ASN A 1 100 ? 26.712 22.776 18.086 1.00 65.88 100 ASN A CA 1
ATOM 785 C C . ASN A 1 100 ? 25.321 22.443 17.505 1.00 65.88 100 ASN A C 1
ATOM 787 O O . ASN A 1 100 ? 25.049 21.291 17.170 1.00 65.88 100 ASN A O 1
ATOM 791 N N . ILE A 1 101 ? 24.449 23.442 17.321 1.00 67.06 101 ILE A N 1
ATOM 792 C CA . ILE A 1 101 ? 23.044 23.291 16.858 1.00 67.06 101 ILE A CA 1
ATOM 793 C C . ILE A 1 101 ? 22.935 22.533 15.515 1.00 67.06 101 ILE A C 1
ATOM 795 O O . ILE A 1 101 ? 21.919 21.905 15.207 1.00 67.06 101 ILE A O 1
ATOM 799 N N . GLN A 1 102 ? 23.982 22.589 14.689 1.00 67.44 102 GLN A N 1
ATOM 800 C CA . GLN A 1 102 ? 24.061 21.863 13.419 1.00 67.44 102 GLN A CA 1
ATOM 801 C C . GLN A 1 102 ? 24.222 20.342 13.617 1.00 67.44 102 GLN A C 1
ATOM 803 O O . GLN A 1 102 ? 23.660 19.561 12.851 1.00 67.44 102 GLN A O 1
ATOM 808 N N . TYR A 1 103 ? 24.945 19.925 14.660 1.00 67.06 103 TYR A N 1
ATOM 809 C CA . TYR A 1 103 ? 25.205 18.521 14.984 1.00 67.06 103 TYR A CA 1
ATOM 810 C C . TYR A 1 103 ? 23.947 17.822 15.520 1.00 67.06 103 TYR A C 1
ATOM 812 O O . TYR A 1 103 ? 23.645 16.697 15.131 1.00 67.06 103 TYR A O 1
ATOM 820 N N . GLU A 1 104 ? 23.139 18.532 16.313 1.00 68.19 104 GLU A N 1
ATOM 821 C CA . GLU A 1 104 ? 21.849 18.040 16.813 1.00 68.19 104 GLU A CA 1
ATOM 822 C C . GLU A 1 104 ? 20.884 17.689 15.671 1.00 68.19 104 GLU A C 1
ATOM 824 O O . GLU A 1 104 ? 20.274 16.621 15.661 1.00 68.19 104 GLU A O 1
ATOM 829 N N . ARG A 1 105 ? 20.779 18.559 14.657 1.00 69.12 105 ARG A N 1
ATOM 830 C CA . ARG A 1 105 ? 19.907 18.317 13.497 1.00 69.12 105 ARG A CA 1
ATOM 831 C C . ARG A 1 105 ? 20.358 17.131 12.653 1.00 69.12 105 ARG A C 1
ATOM 833 O O . ARG A 1 105 ? 19.507 16.393 12.167 1.00 69.12 105 ARG A O 1
ATOM 840 N N . TYR A 1 106 ? 21.666 16.943 12.491 1.00 68.88 106 TYR A N 1
ATOM 841 C CA . TYR A 1 106 ? 22.221 15.802 11.765 1.00 68.88 106 TYR A CA 1
ATOM 842 C C . TYR A 1 106 ? 21.939 14.476 12.486 1.00 68.88 106 TYR A C 1
ATOM 844 O O . TYR A 1 106 ? 21.486 13.513 11.865 1.00 68.88 106 TYR A O 1
ATOM 852 N N . TYR A 1 107 ? 22.127 14.457 13.806 1.00 68.88 107 TYR A N 1
ATOM 853 C CA . TYR A 1 107 ? 21.870 13.294 14.654 1.00 68.88 107 TYR A CA 1
ATOM 854 C C . TYR A 1 107 ? 20.380 12.899 14.636 1.00 68.88 107 TYR A C 1
ATOM 856 O O . TYR A 1 107 ? 20.037 11.751 14.367 1.00 68.88 107 TYR A O 1
ATOM 864 N N . ILE A 1 108 ? 19.480 13.884 14.743 1.00 71.69 108 ILE A N 1
ATOM 865 C CA . ILE A 1 108 ? 18.020 13.696 14.663 1.00 71.69 108 ILE A CA 1
ATOM 866 C C . ILE A 1 108 ? 17.550 13.081 13.330 1.00 71.69 108 ILE A C 1
ATOM 868 O O . ILE A 1 108 ? 16.472 12.494 13.283 1.00 71.69 108 ILE A O 1
ATOM 872 N N . VAL A 1 109 ? 18.287 13.254 12.236 1.00 72.69 109 VAL A N 1
ATOM 873 C CA . VAL A 1 109 ? 17.888 12.740 10.912 1.00 72.69 109 VAL A CA 1
ATOM 874 C C . VAL A 1 109 ? 18.555 11.402 10.584 1.00 72.69 109 VAL A C 1
ATOM 876 O O . VAL A 1 109 ? 18.021 10.649 9.782 1.00 72.69 109 VAL A O 1
ATOM 879 N N . THR A 1 110 ? 19.700 11.094 11.197 1.00 72.62 110 THR A N 1
ATOM 880 C CA . THR A 1 110 ? 20.534 9.938 10.817 1.00 72.62 110 THR A CA 1
ATOM 881 C C . THR A 1 110 ? 20.397 8.757 11.780 1.00 72.62 110 THR A C 1
ATOM 883 O O . THR A 1 110 ? 20.818 7.645 11.464 1.00 72.62 110 THR A O 1
ATOM 886 N N . ASP A 1 111 ? 19.832 8.971 12.969 1.00 76.75 111 ASP A N 1
ATOM 887 C CA . ASP A 1 111 ? 19.768 7.933 13.990 1.00 76.75 111 ASP A CA 1
ATOM 888 C C . ASP A 1 111 ? 18.855 6.755 13.609 1.00 76.75 111 ASP A C 1
ATOM 890 O O . ASP A 1 111 ? 17.628 6.913 13.571 1.00 76.75 111 ASP A O 1
ATOM 894 N N . PRO A 1 112 ? 19.393 5.523 13.524 1.00 83.00 112 PRO A N 1
ATOM 895 C CA . PRO A 1 112 ? 18.607 4.335 13.186 1.00 83.00 112 PRO A CA 1
ATOM 896 C C . PRO A 1 112 ? 17.584 3.954 14.269 1.00 83.00 112 PRO A C 1
ATOM 898 O O . PRO A 1 112 ? 16.734 3.100 14.045 1.00 83.00 112 PRO A O 1
ATOM 901 N N . ILE A 1 113 ? 17.667 4.555 15.462 1.00 84.00 113 ILE A N 1
ATOM 902 C CA . ILE A 1 113 ? 16.753 4.314 16.590 1.00 84.00 113 ILE A CA 1
ATOM 903 C C . ILE A 1 113 ? 15.614 5.345 16.598 1.00 84.00 113 ILE A C 1
ATOM 905 O O . ILE A 1 113 ? 14.508 5.056 17.067 1.00 84.00 113 ILE A O 1
ATOM 909 N N . LEU A 1 114 ? 15.850 6.550 16.069 1.00 85.00 114 LEU A N 1
ATOM 910 C CA . LEU A 1 114 ? 14.850 7.608 16.114 1.00 85.00 114 LEU A CA 1
ATOM 911 C C . LEU A 1 114 ? 13.748 7.378 15.077 1.00 85.00 114 LEU A C 1
ATOM 913 O O . LEU A 1 114 ? 12.574 7.546 15.413 1.00 85.00 114 LEU A O 1
ATOM 917 N N . ASP A 1 115 ? 14.101 6.927 13.877 1.00 87.62 115 ASP A N 1
ATOM 918 C CA . ASP A 1 115 ? 13.142 6.573 12.827 1.00 87.62 115 ASP A CA 1
ATOM 919 C C . ASP A 1 115 ? 12.096 5.541 13.283 1.00 87.62 115 ASP A C 1
ATOM 921 O O . ASP A 1 115 ? 10.900 5.863 13.260 1.00 87.62 115 ASP A O 1
ATOM 925 N N . PRO A 1 116 ? 12.473 4.353 13.805 1.00 89.62 116 PRO A N 1
ATOM 926 C CA . PRO A 1 116 ? 11.491 3.387 14.285 1.00 89.62 116 PRO A CA 1
ATOM 927 C C . PRO A 1 116 ? 10.689 3.923 15.476 1.00 89.62 116 PRO A C 1
ATOM 929 O O . PRO A 1 116 ? 9.493 3.659 15.563 1.00 89.62 116 PRO A O 1
ATOM 932 N N . SER A 1 117 ? 11.282 4.741 16.360 1.00 90.69 117 SER A N 1
ATOM 933 C CA . SER A 1 117 ? 10.542 5.335 17.486 1.00 90.69 117 SER A CA 1
ATOM 934 C C . SER A 1 117 ? 9.408 6.260 17.020 1.00 90.69 117 SER A C 1
ATOM 936 O O . SER A 1 117 ? 8.309 6.223 17.576 1.00 90.69 117 SER A O 1
ATOM 938 N N . ARG A 1 118 ? 9.639 7.056 15.966 1.00 90.25 118 ARG A N 1
ATOM 939 C CA . ARG A 1 118 ? 8.629 7.949 15.378 1.00 90.25 118 ARG A CA 1
ATOM 940 C C . ARG A 1 118 ? 7.514 7.155 14.718 1.00 90.25 118 ARG A C 1
ATOM 942 O O . ARG A 1 118 ? 6.348 7.472 14.938 1.00 90.25 118 ARG A O 1
ATOM 949 N N . ILE A 1 119 ? 7.875 6.120 13.962 1.00 92.88 119 ILE A N 1
ATOM 950 C CA . ILE A 1 119 ? 6.919 5.238 13.288 1.00 92.88 119 ILE A CA 1
ATOM 951 C C . ILE A 1 119 ? 6.041 4.525 14.324 1.00 92.88 119 ILE A C 1
ATOM 953 O O . ILE A 1 119 ? 4.817 4.588 14.230 1.00 92.88 119 ILE A O 1
ATOM 957 N N . CYS A 1 120 ? 6.631 3.927 15.366 1.00 93.19 120 CYS A N 1
ATOM 958 C CA . CYS A 1 120 ? 5.879 3.267 16.437 1.00 93.19 120 CYS A CA 1
ATOM 959 C C . CYS A 1 120 ? 4.918 4.227 17.151 1.00 93.19 120 CYS A C 1
ATOM 961 O O . CYS A 1 120 ? 3.753 3.884 17.360 1.00 93.19 120 CYS A O 1
ATOM 963 N N . LEU A 1 121 ? 5.372 5.440 17.489 1.00 92.06 121 LEU A N 1
ATOM 964 C CA . LEU A 1 121 ? 4.519 6.445 18.126 1.00 92.06 121 LEU A CA 1
ATOM 965 C C . LEU A 1 121 ? 3.388 6.909 17.195 1.00 92.06 121 LEU A C 1
ATOM 967 O O . LEU A 1 121 ? 2.250 7.025 17.650 1.00 92.06 121 LEU A O 1
ATOM 971 N N . ALA A 1 122 ? 3.659 7.114 15.905 1.00 94.38 122 ALA A N 1
ATOM 972 C CA . ALA A 1 122 ? 2.644 7.493 14.923 1.00 94.38 122 ALA A CA 1
ATOM 973 C C . ALA A 1 122 ? 1.570 6.407 14.753 1.00 94.38 122 ALA A C 1
ATOM 975 O O . ALA A 1 122 ? 0.378 6.712 14.780 1.00 94.38 122 ALA A O 1
ATOM 976 N N . ILE A 1 123 ? 1.974 5.136 14.665 1.00 93.81 123 ILE A N 1
ATOM 977 C CA . ILE A 1 123 ? 1.038 4.006 14.600 1.00 93.81 123 ILE A CA 1
ATOM 978 C C . ILE A 1 123 ? 0.231 3.908 15.901 1.00 93.81 123 ILE A C 1
ATOM 980 O O . ILE A 1 123 ? -0.981 3.716 15.853 1.00 93.81 123 ILE A O 1
ATOM 984 N N . SER A 1 124 ? 0.862 4.104 17.065 1.00 93.00 124 SER A N 1
ATOM 985 C CA . SER A 1 124 ? 0.140 4.094 18.343 1.00 93.00 124 SER A CA 1
ATOM 986 C C . SER A 1 124 ? -0.933 5.188 18.408 1.00 93.00 124 SER A C 1
ATOM 988 O O . SER A 1 124 ? -2.059 4.919 18.825 1.00 93.00 124 SER A O 1
ATOM 990 N N . LEU A 1 125 ? -0.627 6.396 17.915 1.00 90.75 125 LEU A N 1
ATOM 991 C CA . LEU A 1 125 ? -1.578 7.504 17.829 1.00 90.75 125 LEU A CA 1
ATOM 992 C C . LEU A 1 125 ? -2.750 7.166 16.903 1.00 90.75 125 LEU A C 1
ATOM 994 O O . LEU A 1 125 ? -3.901 7.417 17.256 1.00 90.75 125 LEU A O 1
ATOM 998 N N . PHE A 1 126 ? -2.471 6.557 15.750 1.00 93.44 126 PHE A N 1
ATOM 999 C CA . PHE A 1 126 ? -3.513 6.098 14.836 1.00 93.44 126 PHE A CA 1
ATOM 1000 C C . PHE A 1 126 ? -4.450 5.084 15.507 1.00 93.44 126 PHE A C 1
ATOM 1002 O O . PHE A 1 126 ? -5.670 5.232 15.438 1.00 93.44 126 PHE A O 1
ATOM 1009 N N . THR A 1 127 ? -3.903 4.113 16.242 1.00 89.06 127 THR A N 1
ATOM 1010 C CA . THR A 1 127 ? -4.702 3.154 17.016 1.00 89.06 127 THR A CA 1
ATOM 1011 C C . THR A 1 127 ? -5.596 3.847 18.050 1.00 89.06 127 THR A C 1
ATOM 1013 O O . THR A 1 127 ? -6.773 3.504 18.175 1.00 89.06 127 THR A O 1
ATOM 1016 N N . PHE A 1 128 ? -5.093 4.873 18.746 1.00 87.31 128 PHE A N 1
ATOM 1017 C CA . PHE A 1 128 ? -5.915 5.665 19.666 1.00 87.31 128 PHE A CA 1
ATOM 1018 C C . PHE A 1 128 ? -7.049 6.414 18.950 1.00 87.31 128 PHE A C 1
ATOM 1020 O O . PHE A 1 128 ? -8.150 6.493 19.494 1.00 87.31 128 PHE A O 1
ATOM 1027 N N . TYR A 1 129 ? -6.845 6.905 17.724 1.00 89.06 129 TYR A N 1
ATOM 1028 C CA . TYR A 1 129 ? -7.928 7.503 16.935 1.00 89.06 129 TYR A CA 1
ATOM 1029 C C . TYR A 1 129 ? -9.003 6.491 16.526 1.00 89.06 129 TYR A C 1
ATOM 1031 O O . TYR A 1 129 ? -10.191 6.807 16.610 1.00 89.06 129 TYR A O 1
ATOM 1039 N N . ILE A 1 130 ? -8.626 5.258 16.175 1.00 87.62 130 ILE A N 1
ATOM 1040 C CA . ILE A 1 130 ? -9.601 4.179 15.948 1.00 87.62 130 ILE A CA 1
ATOM 1041 C C . ILE A 1 130 ? -10.412 3.906 17.225 1.00 87.62 130 ILE A C 1
ATOM 1043 O O . ILE A 1 130 ? -11.635 3.758 17.165 1.00 87.62 130 ILE A O 1
ATOM 1047 N N . ARG A 1 131 ? -9.772 3.935 18.401 1.00 86.00 131 ARG A N 1
ATOM 1048 C CA . ARG A 1 131 ? -10.475 3.812 19.686 1.00 86.00 131 ARG A CA 1
ATOM 1049 C C . ARG A 1 131 ? -11.426 4.981 19.960 1.00 86.00 131 ARG A C 1
ATOM 1051 O O . ARG A 1 131 ? -12.504 4.763 20.509 1.00 86.00 131 ARG A O 1
ATOM 1058 N N . LEU A 1 132 ? -11.087 6.205 19.546 1.00 83.56 132 LEU A N 1
ATOM 1059 C CA . LEU A 1 132 ? -12.017 7.337 19.641 1.00 83.56 132 LEU A CA 1
ATOM 1060 C C . LEU A 1 132 ? -13.279 7.118 18.794 1.00 83.56 132 LEU A C 1
ATOM 1062 O O . LEU A 1 132 ? -14.369 7.441 19.263 1.00 83.56 132 LEU A O 1
ATOM 1066 N N . MET A 1 133 ? -13.170 6.512 17.604 1.00 82.88 133 MET A N 1
ATOM 1067 C CA . MET A 1 133 ? -14.353 6.157 16.804 1.00 82.88 133 MET A CA 1
ATOM 1068 C C . MET A 1 133 ? -15.267 5.159 17.524 1.00 82.88 133 MET A C 1
ATOM 1070 O O . MET A 1 133 ? -16.491 5.309 17.498 1.00 82.88 133 MET A O 1
ATOM 1074 N N . TYR A 1 134 ? -14.690 4.180 18.227 1.00 81.94 134 TYR A N 1
ATOM 1075 C CA . TYR A 1 134 ? -15.467 3.269 19.069 1.00 81.94 134 TYR A CA 1
ATOM 1076 C C . TYR A 1 134 ? -16.212 4.029 20.177 1.00 81.94 134 TYR A C 1
ATOM 1078 O O . TYR A 1 134 ? -17.411 3.837 20.358 1.00 81.94 134 TYR A O 1
ATOM 1086 N N . THR A 1 135 ? -15.559 4.978 20.851 1.00 81.81 135 THR A N 1
ATOM 1087 C CA . THR A 1 135 ? -16.215 5.810 21.873 1.00 81.81 135 THR A CA 1
ATOM 1088 C C . THR A 1 135 ? -17.353 6.662 21.298 1.00 81.81 135 THR A C 1
ATOM 1090 O O . THR A 1 135 ? -18.406 6.793 21.923 1.00 81.81 135 THR A O 1
ATOM 1093 N N . PHE A 1 136 ? -17.206 7.199 20.082 1.00 80.62 136 PHE A N 1
ATOM 1094 C CA . PHE A 1 136 ? -18.286 7.931 19.408 1.00 80.62 136 PHE A CA 1
ATOM 1095 C C . PHE A 1 136 ? -19.488 7.055 19.046 1.00 80.62 136 PHE A C 1
ATOM 1097 O O . PHE A 1 136 ? -20.587 7.580 18.848 1.00 80.62 136 PHE A O 1
ATOM 1104 N N . SER A 1 137 ? -19.327 5.730 19.050 1.00 82.38 137 SER A N 1
ATOM 1105 C CA . SER A 1 137 ? -20.436 4.802 18.838 1.00 82.38 137 SER A CA 1
ATOM 1106 C C . SER A 1 137 ? -21.437 4.783 20.004 1.00 82.38 137 SER A C 1
ATOM 1108 O O . SER A 1 137 ? -22.574 4.362 19.820 1.00 82.38 137 SER A O 1
ATOM 1110 N N . PHE A 1 138 ? -21.072 5.300 21.184 1.00 81.00 138 PHE A N 1
ATOM 1111 C CA . PHE A 1 138 ? -21.998 5.455 22.316 1.00 81.00 138 PHE A CA 1
ATOM 1112 C C . PHE A 1 138 ? -22.869 6.716 22.228 1.00 81.00 138 PHE A C 1
ATOM 1114 O O . PHE A 1 138 ? -23.789 6.892 23.027 1.00 81.00 138 PHE A O 1
ATOM 1121 N N . HIS A 1 139 ? -22.604 7.614 21.274 1.00 86.69 139 HIS A N 1
ATOM 1122 C CA . HIS A 1 139 ? -23.408 8.819 21.108 1.00 86.69 139 HIS A CA 1
ATOM 1123 C C . HIS A 1 139 ? -24.767 8.488 20.477 1.00 86.69 139 HIS A C 1
ATOM 1125 O O . HIS A 1 139 ? -24.824 7.910 19.392 1.00 86.69 139 HIS A O 1
ATOM 1131 N N . ILE A 1 140 ? -25.860 8.941 21.101 1.00 85.25 140 ILE A N 1
ATOM 1132 C CA . ILE A 1 140 ? -27.239 8.559 20.744 1.00 85.25 140 ILE A CA 1
ATOM 1133 C C . ILE A 1 140 ? -27.591 8.802 19.260 1.00 85.25 140 ILE A C 1
ATOM 1135 O O . ILE A 1 140 ? -28.343 8.035 18.670 1.00 85.25 140 ILE A O 1
ATOM 1139 N N . ALA A 1 141 ? -27.021 9.841 18.635 1.00 86.88 141 ALA A N 1
ATOM 1140 C CA . ALA A 1 141 ? -27.316 10.212 17.245 1.00 86.88 141 ALA A CA 1
ATOM 1141 C C . ALA A 1 141 ? -26.304 9.682 16.206 1.00 86.88 141 ALA A C 1
ATOM 1143 O O . ALA A 1 141 ? -26.612 9.650 15.014 1.00 86.88 141 ALA A O 1
ATOM 1144 N N . LEU A 1 142 ? -25.089 9.308 16.629 1.00 84.69 142 LEU A N 1
ATOM 1145 C CA . LEU A 1 142 ? -24.002 8.885 15.725 1.00 84.69 142 LEU A CA 1
ATOM 1146 C C . LEU A 1 142 ? -23.757 7.376 15.795 1.00 84.69 142 LEU A C 1
ATOM 1148 O O . LEU A 1 142 ? -23.460 6.762 14.774 1.00 84.69 142 LEU A O 1
ATOM 1152 N N . GLY A 1 143 ? -23.960 6.769 16.965 1.00 87.19 143 GLY A N 1
ATOM 1153 C CA . GLY A 1 143 ? -23.786 5.342 17.211 1.00 87.19 143 GLY A CA 1
ATOM 1154 C C . GLY A 1 143 ? -24.512 4.438 16.228 1.00 87.19 143 GLY A C 1
ATOM 1155 O O . GLY A 1 143 ? -23.854 3.629 15.573 1.00 87.19 143 GLY A O 1
ATOM 1156 N N . PRO A 1 144 ? -25.832 4.610 16.030 1.00 89.44 144 PRO A N 1
ATOM 1157 C CA . PRO A 1 144 ? -26.572 3.806 15.065 1.00 89.44 144 PRO A CA 1
ATOM 1158 C C . PRO A 1 144 ? -25.992 3.902 13.647 1.00 89.44 144 PRO A C 1
ATOM 1160 O O . PRO A 1 144 ? -25.886 2.888 12.967 1.00 89.44 144 PRO A O 1
ATOM 1163 N N . LYS A 1 145 ? -25.534 5.089 13.221 1.00 88.38 145 LYS A N 1
ATOM 1164 C CA . LYS A 1 145 ? -24.924 5.288 11.895 1.00 88.38 145 LYS A CA 1
ATOM 1165 C C . LYS A 1 145 ? -23.590 4.550 11.768 1.00 88.38 145 LYS A C 1
ATOM 1167 O O . LYS A 1 145 ? -23.377 3.875 10.768 1.00 88.38 145 LYS A O 1
ATOM 1172 N N . LEU A 1 146 ? -22.725 4.633 12.783 1.00 85.81 146 LEU A N 1
ATOM 1173 C CA . LEU A 1 146 ? -21.442 3.919 12.795 1.00 85.81 146 LEU A CA 1
ATOM 1174 C C . LEU A 1 146 ? -21.638 2.397 12.783 1.00 85.81 146 LEU A C 1
ATOM 1176 O O . LEU A 1 146 ? -20.935 1.701 12.056 1.00 85.81 146 LEU A O 1
ATOM 1180 N N . ILE A 1 147 ? -22.616 1.877 13.533 1.00 86.56 147 ILE A N 1
ATOM 1181 C CA . ILE A 1 147 ? -22.932 0.440 13.547 1.00 86.56 147 ILE A CA 1
ATOM 1182 C C . ILE A 1 147 ? -23.466 -0.016 12.182 1.00 86.56 147 ILE A C 1
ATOM 1184 O O . ILE A 1 147 ? -23.089 -1.093 11.719 1.00 86.56 147 ILE A O 1
ATOM 1188 N N . MET A 1 148 ? -24.311 0.788 11.523 1.00 86.25 148 MET A N 1
ATOM 1189 C CA . MET A 1 148 ? -24.789 0.472 10.171 1.00 86.25 148 MET A CA 1
ATOM 1190 C C . MET A 1 148 ? -23.645 0.461 9.150 1.00 86.25 148 MET A C 1
ATOM 1192 O O . MET A 1 148 ? -23.516 -0.518 8.420 1.00 86.25 148 MET A O 1
ATOM 1196 N N . ILE A 1 149 ? -22.764 1.470 9.165 1.00 87.62 149 ILE A N 1
ATOM 1197 C CA . ILE A 1 149 ? -21.566 1.506 8.306 1.00 87.62 149 ILE A CA 1
ATOM 1198 C C . ILE A 1 149 ? -20.680 0.284 8.571 1.00 87.62 149 ILE A C 1
ATOM 1200 O O . ILE A 1 149 ? -20.247 -0.375 7.633 1.00 87.62 149 ILE A O 1
ATOM 1204 N N . GLY A 1 150 ? -20.437 -0.057 9.841 1.00 84.44 150 GLY A N 1
ATOM 1205 C CA . GLY A 1 150 ? -19.604 -1.202 10.209 1.00 84.44 150 GLY A CA 1
ATOM 1206 C C . GLY A 1 150 ? -20.143 -2.527 9.668 1.00 84.44 150 GLY A C 1
ATOM 1207 O O . GLY A 1 150 ? -19.383 -3.305 9.099 1.00 84.44 150 GLY A O 1
ATOM 1208 N N . LYS A 1 151 ? -21.457 -2.759 9.782 1.00 86.31 151 LYS A N 1
ATOM 1209 C CA . LYS A 1 151 ? -22.106 -3.964 9.240 1.00 86.31 151 LYS A CA 1
ATOM 1210 C C . LYS A 1 151 ? -22.034 -4.029 7.718 1.00 86.31 151 LYS A C 1
ATOM 1212 O O . LYS A 1 151 ? -21.767 -5.095 7.173 1.00 86.31 151 LYS A O 1
ATOM 1217 N N . MET A 1 152 ? -22.247 -2.900 7.053 1.00 86.69 152 MET A N 1
ATOM 1218 C CA . MET A 1 152 ? -22.186 -2.813 5.598 1.00 86.69 152 MET A CA 1
ATOM 1219 C C . MET A 1 152 ? -20.754 -3.046 5.079 1.00 86.69 152 MET A C 1
ATOM 1221 O O . MET A 1 152 ? -20.532 -3.780 4.118 1.00 86.69 152 MET A O 1
ATOM 1225 N N . VAL A 1 153 ? -19.744 -2.530 5.789 1.00 86.75 153 VAL A N 1
ATOM 1226 C CA . VAL A 1 153 ? -18.336 -2.814 5.483 1.00 86.75 153 VAL A CA 1
ATOM 1227 C C . VAL A 1 153 ? -18.031 -4.309 5.612 1.00 86.75 153 VAL A C 1
ATOM 1229 O O . VAL A 1 153 ? -17.408 -4.885 4.723 1.00 86.75 153 VAL A O 1
ATOM 1232 N N . THR A 1 154 ? -18.466 -4.966 6.690 1.00 86.62 154 THR A N 1
ATOM 1233 C CA . THR A 1 154 ? -18.133 -6.383 6.901 1.00 86.62 154 THR A CA 1
ATOM 1234 C C . THR A 1 154 ? -18.871 -7.334 5.969 1.00 86.62 154 THR A C 1
ATOM 1236 O O . THR A 1 154 ? -18.284 -8.326 5.545 1.00 86.62 154 THR A O 1
ATOM 1239 N N . ASN A 1 155 ? -20.137 -7.050 5.664 1.00 87.62 155 ASN A N 1
ATOM 1240 C CA . ASN A 1 155 ? -20.979 -7.961 4.894 1.00 87.62 155 ASN A CA 1
ATOM 1241 C C . ASN A 1 155 ? -20.818 -7.774 3.382 1.00 87.62 155 ASN A C 1
ATOM 1243 O O . ASN A 1 155 ? -20.831 -8.768 2.663 1.00 87.62 155 ASN A O 1
ATOM 1247 N N . ASP A 1 156 ? -20.601 -6.540 2.917 1.00 88.44 156 ASP A N 1
ATOM 1248 C CA . ASP A 1 156 ? -20.627 -6.218 1.485 1.00 88.44 156 ASP A CA 1
ATOM 1249 C C . ASP A 1 156 ? -19.243 -5.795 0.959 1.00 88.44 156 ASP A C 1
ATOM 1251 O O . ASP A 1 156 ? -18.799 -6.265 -0.091 1.00 88.44 156 ASP A O 1
ATOM 1255 N N . LEU A 1 157 ? -18.498 -4.965 1.707 1.00 89.19 157 LEU A N 1
ATOM 1256 C CA . LEU A 1 157 ? -17.199 -4.439 1.251 1.00 89.19 157 LEU A CA 1
ATOM 1257 C C . LEU A 1 157 ? -16.055 -5.458 1.360 1.00 89.19 157 LEU A C 1
ATOM 1259 O O . LEU A 1 157 ? -15.244 -5.553 0.441 1.00 89.19 157 LEU A O 1
ATOM 1263 N N . ILE A 1 158 ? -15.962 -6.227 2.451 1.00 90.12 158 ILE A N 1
ATOM 1264 C CA . ILE A 1 158 ? -14.901 -7.241 2.621 1.00 90.12 158 ILE A CA 1
ATOM 1265 C C . ILE A 1 158 ? -14.895 -8.291 1.491 1.00 90.12 158 ILE A C 1
ATOM 1267 O O . ILE A 1 158 ? -13.835 -8.468 0.883 1.00 90.12 158 ILE A O 1
ATOM 1271 N N . PRO A 1 159 ? -16.006 -8.988 1.162 1.00 89.81 159 PRO A N 1
ATOM 1272 C CA . PRO A 1 159 ? -15.987 -9.987 0.088 1.00 89.81 159 PRO A CA 1
ATOM 1273 C C . PRO A 1 159 ? -15.664 -9.367 -1.276 1.00 89.81 159 PRO A C 1
ATOM 1275 O O . PRO A 1 159 ? -14.949 -9.965 -2.079 1.00 89.81 159 PRO A O 1
ATOM 1278 N N . PHE A 1 160 ? -16.110 -8.135 -1.514 1.00 89.50 160 PHE A N 1
ATOM 1279 C CA . PHE A 1 160 ? -15.757 -7.385 -2.710 1.00 89.50 160 PHE A CA 1
ATOM 1280 C C . PHE A 1 160 ? -14.251 -7.078 -2.796 1.00 89.50 160 PHE A C 1
ATOM 1282 O O . PHE A 1 160 ? -13.641 -7.281 -3.846 1.00 89.50 160 PHE A O 1
ATOM 1289 N N . MET A 1 161 ? -13.625 -6.648 -1.695 1.00 90.50 161 MET A N 1
ATOM 1290 C CA . MET A 1 161 ? -12.182 -6.376 -1.648 1.00 90.50 161 MET A CA 1
ATOM 1291 C C . MET A 1 161 ? -11.343 -7.625 -1.934 1.00 90.50 161 MET A C 1
ATOM 1293 O O . MET A 1 161 ? -10.270 -7.520 -2.531 1.00 90.50 161 MET A O 1
ATOM 1297 N N . ILE A 1 162 ? -11.838 -8.814 -1.579 1.00 93.06 162 ILE A N 1
ATOM 1298 C CA . ILE A 1 162 ? -11.195 -10.083 -1.945 1.00 93.06 162 ILE A CA 1
ATOM 1299 C C . ILE A 1 162 ? -11.220 -10.269 -3.468 1.00 93.06 162 ILE A C 1
ATOM 1301 O O . ILE A 1 162 ? -10.176 -10.528 -4.066 1.00 93.06 162 ILE A O 1
ATOM 1305 N N . ILE A 1 163 ? -12.379 -10.082 -4.110 1.00 92.81 163 ILE A N 1
ATOM 1306 C CA . ILE A 1 163 ? -12.527 -10.199 -5.573 1.00 92.81 163 ILE A CA 1
ATOM 1307 C C . ILE A 1 163 ? -11.637 -9.178 -6.296 1.00 92.81 163 ILE A C 1
ATOM 1309 O O . ILE A 1 163 ? -10.909 -9.532 -7.224 1.00 92.81 163 ILE A O 1
ATOM 1313 N N . LEU A 1 164 ? -11.645 -7.927 -5.833 1.00 92.69 164 LEU A N 1
ATOM 1314 C CA . LEU A 1 164 ? -10.814 -6.851 -6.370 1.00 92.69 164 LEU A CA 1
ATOM 1315 C C . LEU A 1 164 ? -9.321 -7.191 -6.266 1.00 92.69 164 LEU A C 1
ATOM 1317 O O . LEU A 1 164 ? -8.580 -6.994 -7.227 1.00 92.69 164 LEU A O 1
ATOM 1321 N N . THR A 1 165 ? -8.886 -7.768 -5.143 1.00 92.75 165 THR A N 1
ATOM 1322 C CA . THR A 1 165 ? -7.491 -8.193 -4.944 1.00 92.75 165 THR A CA 1
ATOM 1323 C C . THR A 1 165 ? -7.088 -9.300 -5.923 1.00 92.75 165 THR A C 1
ATOM 1325 O O . THR A 1 165 ? -5.990 -9.255 -6.473 1.00 92.75 165 THR A O 1
ATOM 1328 N N . VAL A 1 166 ? -7.968 -10.272 -6.196 1.00 95.38 166 VAL A N 1
ATOM 1329 C CA . VAL A 1 166 ? -7.702 -11.346 -7.175 1.00 95.38 166 VAL A CA 1
ATOM 1330 C C . VAL A 1 166 ? -7.480 -10.770 -8.577 1.00 95.38 166 VAL A C 1
ATOM 1332 O O . VAL A 1 166 ? -6.520 -11.139 -9.253 1.00 95.38 166 VAL A O 1
ATOM 1335 N N . ILE A 1 167 ? -8.328 -9.828 -8.996 1.00 94.69 167 ILE A N 1
ATOM 1336 C CA . ILE A 1 167 ? -8.197 -9.136 -10.287 1.00 94.69 167 ILE A CA 1
ATOM 1337 C C . ILE A 1 167 ? -6.909 -8.305 -10.337 1.00 94.69 167 ILE A C 1
ATOM 1339 O O . ILE A 1 167 ? -6.174 -8.374 -11.323 1.00 94.69 167 ILE A O 1
ATOM 1343 N N . MET A 1 168 ? -6.621 -7.551 -9.272 1.00 95.00 168 MET A N 1
ATOM 1344 C CA . MET A 1 168 ? -5.421 -6.720 -9.157 1.00 95.00 168 MET A CA 1
ATOM 1345 C C . MET A 1 168 ? -4.146 -7.557 -9.286 1.00 95.00 168 MET A C 1
ATOM 1347 O O . MET A 1 168 ? -3.288 -7.227 -10.100 1.00 95.00 168 MET A O 1
ATOM 1351 N N . VAL A 1 169 ? -4.031 -8.661 -8.541 1.00 95.38 169 VAL A N 1
ATOM 1352 C CA . VAL A 1 169 ? -2.861 -9.552 -8.610 1.00 95.38 169 VAL A CA 1
ATOM 1353 C C . VAL A 1 169 ? -2.732 -10.176 -10.001 1.00 95.38 169 VAL A C 1
ATOM 1355 O O . VAL A 1 169 ? -1.628 -10.228 -10.540 1.00 95.38 169 VAL A O 1
ATOM 1358 N N . GLY A 1 170 ? -3.844 -10.596 -10.615 1.00 95.38 170 GLY A N 1
ATOM 1359 C CA . GLY A 1 170 ? -3.842 -11.145 -11.973 1.00 95.38 170 GLY A CA 1
ATOM 1360 C C . GLY A 1 170 ? -3.286 -10.162 -13.006 1.00 95.38 170 GLY A C 1
ATOM 1361 O O . GLY A 1 170 ? -2.395 -10.515 -13.782 1.00 95.38 170 GLY A O 1
ATOM 1362 N N . TYR A 1 171 ? -3.754 -8.912 -12.977 1.00 95.81 171 TYR A N 1
ATOM 1363 C CA . TYR A 1 171 ? -3.236 -7.853 -13.842 1.00 95.81 171 TYR A CA 1
ATOM 1364 C C . TYR A 1 171 ? -1.773 -7.501 -13.518 1.00 95.81 171 TYR A C 1
ATOM 1366 O O . TYR A 1 171 ? -0.959 -7.422 -14.437 1.00 95.81 171 TYR A O 1
ATOM 1374 N N . ALA A 1 172 ? -1.409 -7.359 -12.239 1.00 94.88 172 ALA A N 1
ATOM 1375 C CA . ALA A 1 172 ? -0.056 -6.998 -11.809 1.00 94.88 172 ALA A CA 1
ATOM 1376 C C . ALA A 1 172 ? 0.999 -8.005 -12.294 1.00 94.88 172 ALA A C 1
ATOM 1378 O O . ALA A 1 172 ? 2.028 -7.618 -12.853 1.00 94.88 172 ALA A O 1
ATOM 1379 N N . VAL A 1 173 ? 0.726 -9.304 -12.125 1.00 94.31 173 VAL A N 1
ATOM 1380 C CA . VAL A 1 173 ? 1.625 -10.379 -12.569 1.00 94.31 173 VAL A CA 1
ATOM 1381 C C . VAL A 1 173 ? 1.721 -10.402 -14.094 1.00 94.31 173 VAL A C 1
ATOM 1383 O O . VAL A 1 173 ? 2.827 -10.464 -14.634 1.00 94.31 173 VAL A O 1
ATOM 1386 N N . ALA A 1 174 ? 0.589 -10.298 -14.800 1.00 94.00 174 ALA A N 1
ATOM 1387 C CA . ALA A 1 174 ? 0.572 -10.286 -16.260 1.00 94.00 174 ALA A CA 1
ATOM 1388 C C . ALA A 1 174 ? 1.353 -9.089 -16.829 1.00 94.00 174 ALA A C 1
ATOM 1390 O O . ALA A 1 174 ? 2.275 -9.282 -17.623 1.00 94.00 174 ALA A O 1
ATOM 1391 N N . ALA A 1 175 ? 1.053 -7.869 -16.377 1.00 92.69 175 ALA A N 1
ATOM 1392 C CA . ALA A 1 175 ? 1.695 -6.644 -16.846 1.00 92.69 175 ALA A CA 1
ATOM 1393 C C . ALA A 1 175 ? 3.208 -6.651 -16.586 1.00 92.69 175 ALA A C 1
ATOM 1395 O O . ALA A 1 175 ? 3.988 -6.382 -17.500 1.00 92.69 175 ALA A O 1
ATOM 1396 N N . GLN A 1 176 ? 3.641 -7.033 -15.381 1.00 91.56 176 GLN A N 1
ATOM 1397 C CA . GLN A 1 176 ? 5.065 -7.058 -15.052 1.00 91.56 176 GLN A CA 1
ATOM 1398 C C . GLN A 1 176 ? 5.820 -8.163 -15.799 1.00 91.56 176 GLN A C 1
ATOM 1400 O O . GLN A 1 176 ? 6.942 -7.927 -16.243 1.00 91.56 176 GLN A O 1
ATOM 1405 N N . SER A 1 177 ? 5.216 -9.344 -15.991 1.00 90.56 177 SER A N 1
ATOM 1406 C CA . SER A 1 177 ? 5.850 -10.439 -16.744 1.00 90.56 177 SER A CA 1
ATOM 1407 C C . SER A 1 177 ? 6.121 -10.074 -18.211 1.00 90.56 177 SER A C 1
ATOM 1409 O O . SER A 1 177 ? 7.126 -10.499 -18.779 1.00 90.56 177 SER A O 1
ATOM 1411 N N . ILE A 1 178 ? 5.254 -9.246 -18.805 1.00 91.00 178 ILE A N 1
ATOM 1412 C CA . ILE A 1 178 ? 5.377 -8.760 -20.185 1.00 91.00 178 ILE A CA 1
ATOM 1413 C C . ILE A 1 178 ? 6.350 -7.571 -20.259 1.00 91.00 178 ILE A C 1
ATOM 1415 O O . ILE A 1 178 ? 7.155 -7.480 -21.192 1.00 91.00 178 ILE A O 1
ATOM 1419 N N . ALA A 1 179 ? 6.284 -6.651 -19.293 1.00 88.81 179 ALA A N 1
ATOM 1420 C CA . ALA A 1 179 ? 7.118 -5.451 -19.261 1.00 88.81 179 ALA A CA 1
ATOM 1421 C C . ALA A 1 179 ? 8.593 -5.752 -18.961 1.00 88.81 179 ALA A C 1
ATOM 1423 O O . ALA A 1 179 ? 9.467 -5.188 -19.623 1.00 88.81 179 ALA A O 1
ATOM 1424 N N . TYR A 1 180 ? 8.860 -6.661 -18.018 1.00 88.56 180 TYR A N 1
ATOM 1425 C CA . TYR A 1 180 ? 10.198 -6.983 -17.517 1.00 88.56 180 TYR A CA 1
ATOM 1426 C C . TYR A 1 180 ? 10.400 -8.506 -17.444 1.00 88.56 180 TYR A C 1
ATOM 1428 O O . TYR A 1 180 ? 10.247 -9.107 -16.373 1.00 88.56 180 TYR A O 1
ATOM 1436 N N . PRO A 1 181 ? 10.754 -9.166 -18.563 1.00 84.25 181 PRO A N 1
ATOM 1437 C CA . PRO A 1 181 ? 10.974 -10.608 -18.578 1.00 84.25 181 PRO A CA 1
ATOM 1438 C C . PRO A 1 181 ? 12.110 -10.967 -17.614 1.00 84.25 181 PRO A C 1
ATOM 1440 O O . PRO A 1 181 ? 13.197 -10.396 -17.684 1.00 84.25 181 PRO A O 1
ATOM 1443 N N . ASN A 1 182 ? 11.849 -11.893 -16.686 1.00 83.38 182 ASN A N 1
ATOM 1444 C CA . ASN A 1 182 ? 12.767 -12.291 -15.608 1.00 83.38 182 ASN A CA 1
ATOM 1445 C C . ASN A 1 182 ? 13.294 -11.124 -14.735 1.00 83.38 182 ASN A C 1
ATOM 1447 O O . ASN A 1 182 ? 14.311 -11.277 -14.065 1.00 83.38 182 ASN A O 1
ATOM 1451 N N . GLY A 1 183 ? 12.620 -9.965 -14.725 1.00 81.12 183 GLY A N 1
ATOM 1452 C CA . GLY A 1 183 ? 13.059 -8.783 -13.973 1.00 81.12 183 GLY A CA 1
ATOM 1453 C C . GLY A 1 183 ? 14.238 -8.030 -14.602 1.00 81.12 183 GLY A C 1
ATOM 1454 O O . GLY A 1 183 ? 14.940 -7.303 -13.897 1.00 81.12 183 GLY A O 1
ATOM 1455 N N . LEU A 1 184 ? 14.487 -8.217 -15.903 1.00 83.25 184 LEU A N 1
ATOM 1456 C CA . LEU A 1 184 ? 15.523 -7.496 -16.643 1.00 83.25 184 LEU A CA 1
ATOM 1457 C C . LEU A 1 184 ? 14.952 -6.235 -17.299 1.00 83.25 184 LEU A C 1
ATOM 1459 O O . LEU A 1 184 ? 13.871 -6.256 -17.892 1.00 83.25 184 LEU A O 1
ATOM 1463 N N . PHE A 1 185 ? 15.734 -5.158 -17.271 1.00 83.50 185 PHE A N 1
ATOM 1464 C CA . PHE A 1 185 ? 15.451 -3.960 -18.056 1.00 83.50 185 PHE A CA 1
ATOM 1465 C C . PHE A 1 185 ? 15.943 -4.113 -19.497 1.00 83.50 185 PHE A C 1
ATOM 1467 O O . PHE A 1 185 ? 17.024 -4.647 -19.750 1.00 83.50 185 PHE A O 1
ATOM 1474 N N . THR A 1 186 ? 15.153 -3.621 -20.450 1.00 76.62 186 THR A N 1
ATOM 1475 C CA . THR A 1 186 ? 15.504 -3.625 -21.875 1.00 76.62 186 THR A CA 1
ATOM 1476 C C . THR A 1 186 ? 16.040 -2.254 -22.289 1.00 76.62 186 THR A C 1
ATOM 1478 O O . THR A 1 186 ? 15.603 -1.227 -21.775 1.00 76.62 186 THR A O 1
ATOM 1481 N N . LYS A 1 187 ? 16.982 -2.221 -23.238 1.00 74.62 187 LYS A N 1
ATOM 1482 C CA . LYS A 1 187 ? 17.418 -0.994 -23.928 1.00 74.62 187 LYS A CA 1
ATOM 1483 C C . LYS A 1 187 ? 16.812 -0.958 -25.328 1.00 74.62 187 LYS A C 1
ATOM 1485 O O . LYS A 1 187 ? 16.619 -2.008 -25.934 1.00 74.62 187 LYS A O 1
ATOM 1490 N N . GLU A 1 188 ? 16.546 0.238 -25.850 1.00 70.50 188 GLU A N 1
ATOM 1491 C CA . GLU A 1 188 ? 15.951 0.415 -27.183 1.00 70.50 188 GLU A CA 1
ATOM 1492 C C . GLU A 1 188 ? 16.806 -0.214 -28.299 1.00 70.50 188 GLU A C 1
ATOM 1494 O O . GLU A 1 188 ? 16.277 -0.932 -29.145 1.00 70.50 188 GLU A O 1
ATOM 1499 N N . ASN A 1 189 ? 18.131 -0.045 -28.223 1.00 71.00 189 ASN A N 1
ATOM 1500 C CA . ASN A 1 189 ? 19.107 -0.686 -29.105 1.00 71.00 189 ASN A CA 1
ATOM 1501 C C . ASN A 1 189 ? 19.947 -1.692 -28.306 1.00 71.00 189 ASN A C 1
ATOM 1503 O O . ASN A 1 189 ? 21.010 -1.355 -27.778 1.00 71.00 189 ASN A O 1
ATOM 1507 N N . MET A 1 190 ? 19.457 -2.926 -28.177 1.00 67.50 190 MET A N 1
ATOM 1508 C CA . MET A 1 190 ? 20.200 -3.998 -27.513 1.00 67.50 190 MET A CA 1
ATOM 1509 C C . MET A 1 190 ? 21.350 -4.472 -28.414 1.00 67.50 190 MET A C 1
ATOM 1511 O O . MET A 1 190 ? 21.135 -4.937 -29.531 1.00 67.50 190 MET A O 1
ATOM 1515 N N . THR A 1 191 ? 22.579 -4.369 -27.914 1.00 72.00 191 THR A N 1
ATOM 1516 C CA . THR A 1 191 ? 23.767 -5.000 -28.503 1.00 72.00 191 THR A CA 1
ATOM 1517 C C . THR A 1 191 ? 24.281 -6.068 -27.540 1.00 72.00 191 THR A C 1
ATOM 1519 O O . THR A 1 191 ? 24.036 -5.985 -26.338 1.00 72.00 191 THR A O 1
ATOM 1522 N N . LEU A 1 192 ? 25.006 -7.076 -28.041 1.00 72.19 192 LEU A N 1
ATOM 1523 C CA . LEU A 1 192 ? 25.502 -8.195 -27.219 1.00 72.19 192 LEU A CA 1
ATOM 1524 C C . LEU A 1 192 ? 26.341 -7.729 -26.006 1.00 72.19 192 LEU A C 1
ATOM 1526 O O . LEU A 1 192 ? 26.366 -8.399 -24.981 1.00 72.19 192 LEU A O 1
ATOM 1530 N N . ASN A 1 193 ? 26.983 -6.559 -26.109 1.00 69.75 193 ASN A N 1
ATOM 1531 C CA . ASN A 1 193 ? 27.870 -5.995 -25.086 1.00 69.75 193 ASN A CA 1
ATOM 1532 C C . ASN A 1 193 ? 27.170 -5.012 -24.129 1.00 69.75 193 ASN A C 1
ATOM 1534 O O . ASN A 1 193 ? 27.840 -4.332 -23.353 1.00 69.75 193 ASN A O 1
ATOM 1538 N N . SER A 1 194 ? 25.846 -4.856 -24.206 1.00 72.25 194 SER A N 1
ATOM 1539 C CA . SER A 1 194 ? 25.143 -3.876 -23.376 1.00 72.25 194 SER A CA 1
ATOM 1540 C C . SER A 1 194 ? 24.986 -4.347 -21.926 1.00 72.25 194 SER A C 1
ATOM 1542 O O . SER A 1 194 ? 24.572 -5.477 -21.684 1.00 72.25 194 SER A O 1
ATOM 1544 N N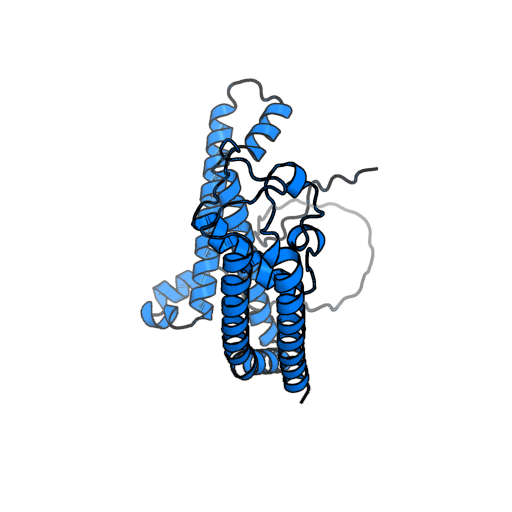 . GLU A 1 195 ? 25.267 -3.468 -20.959 1.00 72.81 195 GLU A N 1
ATOM 1545 C CA . GLU A 1 195 ? 25.037 -3.754 -19.536 1.00 72.81 195 GLU A CA 1
ATOM 1546 C C . GLU A 1 195 ? 23.549 -3.965 -19.236 1.00 72.81 195 GLU A C 1
ATOM 1548 O O . GLU A 1 195 ? 22.716 -3.101 -19.530 1.00 72.81 195 GLU A O 1
ATOM 1553 N N . ILE A 1 196 ? 23.233 -5.104 -18.621 1.00 74.69 196 ILE A N 1
ATOM 1554 C CA . ILE A 1 196 ? 21.879 -5.490 -18.229 1.00 74.69 196 ILE A CA 1
ATOM 1555 C C . ILE A 1 196 ? 21.709 -5.222 -16.737 1.00 74.69 196 ILE A C 1
ATOM 1557 O O . ILE A 1 196 ? 22.417 -5.788 -15.903 1.00 74.69 196 ILE A O 1
ATOM 1561 N N . LYS A 1 197 ? 20.725 -4.389 -16.393 1.00 80.56 197 LYS A N 1
ATOM 1562 C CA . LYS A 1 197 ? 20.317 -4.175 -15.005 1.00 80.56 197 LYS A CA 1
ATOM 1563 C C . LYS A 1 197 ? 19.212 -5.167 -14.639 1.00 80.56 197 LYS A C 1
ATOM 1565 O O . LYS A 1 197 ? 18.273 -5.367 -15.411 1.00 80.56 197 LYS A O 1
ATOM 1570 N N . HIS A 1 198 ? 19.336 -5.771 -13.464 1.00 82.00 198 HIS A N 1
ATOM 1571 C CA . HIS A 1 198 ? 18.361 -6.702 -12.902 1.00 82.00 198 HIS A CA 1
ATOM 1572 C C . HIS A 1 198 ? 17.656 -6.063 -11.705 1.00 82.00 198 HIS A C 1
ATOM 1574 O O . HIS A 1 198 ? 18.253 -5.277 -10.966 1.00 82.00 198 HIS A O 1
ATOM 1580 N N . MET A 1 199 ? 16.384 -6.396 -11.522 1.00 81.31 199 MET A N 1
ATOM 1581 C CA . MET A 1 199 ? 15.620 -6.058 -10.324 1.00 81.31 199 MET A CA 1
ATOM 1582 C C . MET A 1 199 ? 15.758 -7.183 -9.295 1.00 81.31 199 MET A C 1
ATOM 1584 O O . MET A 1 199 ? 15.807 -8.360 -9.659 1.00 81.31 199 MET A O 1
ATOM 1588 N N . THR A 1 200 ? 15.812 -6.844 -8.006 1.00 87.12 200 THR A N 1
ATOM 1589 C CA . THR A 1 200 ? 15.758 -7.872 -6.959 1.00 87.12 200 THR A CA 1
ATOM 1590 C C . THR A 1 200 ? 14.341 -8.436 -6.849 1.00 87.12 200 THR A C 1
ATOM 1592 O O . THR A 1 200 ? 13.365 -7.759 -7.168 1.00 87.12 200 THR A O 1
ATOM 1595 N N . PHE A 1 201 ? 14.198 -9.675 -6.370 1.00 86.50 201 PHE A N 1
ATOM 1596 C CA . PHE A 1 201 ? 12.880 -10.303 -6.217 1.00 86.50 201 PHE A CA 1
ATOM 1597 C C . PHE A 1 201 ? 11.922 -9.478 -5.338 1.00 86.50 201 PHE A C 1
ATOM 1599 O O . PHE A 1 201 ? 10.740 -9.361 -5.655 1.00 86.50 201 PHE A O 1
ATOM 1606 N N . ALA A 1 202 ? 12.430 -8.864 -4.265 1.00 88.50 202 ALA A N 1
ATOM 1607 C CA . ALA A 1 202 ? 11.625 -8.027 -3.378 1.00 88.50 202 ALA A CA 1
ATOM 1608 C C . ALA A 1 202 ? 11.125 -6.757 -4.085 1.00 88.50 202 ALA A C 1
ATOM 1610 O O . ALA A 1 202 ? 9.941 -6.429 -3.990 1.00 88.50 202 ALA A O 1
ATOM 1611 N N . ASP A 1 203 ? 12.001 -6.094 -4.845 1.00 86.44 203 ASP A N 1
ATOM 1612 C CA . ASP A 1 203 ? 11.646 -4.887 -5.596 1.00 86.44 203 ASP A CA 1
ATOM 1613 C C . ASP A 1 203 ? 10.623 -5.190 -6.690 1.00 86.44 203 ASP A C 1
ATOM 1615 O O . ASP A 1 203 ? 9.720 -4.392 -6.929 1.00 86.44 203 ASP A O 1
ATOM 1619 N N . ILE A 1 204 ? 10.722 -6.363 -7.325 1.00 88.50 204 ILE A N 1
ATOM 1620 C CA . ILE A 1 204 ? 9.760 -6.819 -8.331 1.00 88.50 204 ILE A CA 1
ATOM 1621 C C . ILE A 1 204 ? 8.365 -6.930 -7.712 1.00 88.50 204 ILE A C 1
ATOM 1623 O O . ILE A 1 204 ? 7.429 -6.309 -8.211 1.00 88.50 204 ILE A O 1
ATOM 1627 N N . ILE A 1 205 ? 8.222 -7.676 -6.613 1.00 90.81 205 ILE A N 1
ATOM 1628 C CA . ILE A 1 205 ? 6.921 -7.887 -5.960 1.00 90.81 205 ILE A CA 1
ATOM 1629 C C . ILE A 1 205 ? 6.342 -6.568 -5.440 1.00 90.81 205 ILE A C 1
ATOM 1631 O O . ILE A 1 205 ? 5.157 -6.291 -5.637 1.00 90.81 205 ILE A O 1
ATOM 1635 N N . PHE A 1 206 ? 7.171 -5.736 -4.804 1.00 90.62 206 PHE A N 1
ATOM 1636 C CA . PHE A 1 206 ? 6.725 -4.450 -4.277 1.00 90.62 206 PHE A CA 1
ATOM 1637 C C . PHE A 1 206 ? 6.286 -3.501 -5.395 1.00 90.62 206 PHE A C 1
ATOM 1639 O O . PHE A 1 206 ? 5.217 -2.896 -5.301 1.00 90.62 206 PHE A O 1
ATOM 1646 N N . SER A 1 207 ? 7.068 -3.410 -6.473 1.00 86.88 207 SER A N 1
ATOM 1647 C CA . SER A 1 207 ? 6.739 -2.583 -7.634 1.00 86.88 207 SER A CA 1
ATOM 1648 C C . SER A 1 207 ? 5.461 -3.067 -8.317 1.00 86.88 207 SER A C 1
ATOM 1650 O O . SER A 1 207 ? 4.585 -2.250 -8.575 1.00 86.88 207 SER A O 1
ATOM 1652 N N . MET A 1 208 ? 5.311 -4.378 -8.552 1.00 90.88 208 MET A N 1
ATOM 1653 C CA . MET A 1 208 ? 4.111 -4.977 -9.155 1.00 90.88 208 MET A CA 1
ATOM 1654 C C . MET A 1 208 ? 2.837 -4.567 -8.407 1.00 90.88 208 MET A C 1
ATOM 1656 O O . MET A 1 208 ? 1.892 -4.054 -9.006 1.00 90.88 208 MET A O 1
ATOM 1660 N N . TYR A 1 209 ? 2.817 -4.792 -7.090 1.00 91.94 209 TYR A N 1
ATOM 1661 C CA . TYR A 1 209 ? 1.640 -4.538 -6.263 1.00 91.94 209 TYR A CA 1
ATOM 1662 C C . TYR A 1 209 ? 1.335 -3.042 -6.160 1.00 91.94 209 TYR A C 1
ATOM 1664 O O . TYR A 1 209 ? 0.198 -2.615 -6.354 1.00 91.94 209 TYR A O 1
ATOM 1672 N N . THR A 1 210 ? 2.363 -2.236 -5.894 1.00 91.12 210 THR A N 1
ATOM 1673 C CA . THR A 1 210 ? 2.215 -0.792 -5.692 1.00 91.12 210 THR A CA 1
ATOM 1674 C C . THR A 1 210 ? 1.725 -0.106 -6.964 1.00 91.12 210 THR A C 1
ATOM 1676 O O . THR A 1 210 ? 0.777 0.677 -6.912 1.00 91.12 210 THR A O 1
ATOM 1679 N N . THR A 1 211 ? 2.302 -0.442 -8.121 1.00 90.81 211 THR A N 1
ATOM 1680 C CA . THR A 1 211 ? 1.887 0.120 -9.410 1.00 90.81 211 THR A CA 1
ATOM 1681 C C . THR A 1 211 ? 0.450 -0.270 -9.757 1.00 90.81 211 THR A C 1
ATOM 1683 O O . THR A 1 211 ? -0.350 0.606 -10.070 1.00 90.81 211 THR A O 1
ATOM 1686 N N . ALA A 1 212 ? 0.074 -1.549 -9.643 1.00 93.75 212 ALA A N 1
ATOM 1687 C CA . ALA A 1 212 ? -1.290 -1.988 -9.955 1.00 93.75 212 ALA A CA 1
ATOM 1688 C C . ALA A 1 212 ? -2.349 -1.379 -9.016 1.00 93.75 212 ALA A C 1
ATOM 1690 O O . ALA A 1 212 ? -3.454 -1.047 -9.457 1.00 93.75 212 ALA A O 1
ATOM 1691 N N . TYR A 1 213 ? -2.005 -1.199 -7.736 1.00 94.19 213 TYR A N 1
ATOM 1692 C CA . TYR A 1 213 ? -2.858 -0.534 -6.753 1.00 94.19 213 TYR A CA 1
ATOM 1693 C C . TYR A 1 213 ? -3.111 0.933 -7.120 1.00 94.19 213 TYR A C 1
ATOM 1695 O O . TYR A 1 213 ? -4.262 1.354 -7.188 1.00 94.19 213 TYR A O 1
ATOM 1703 N N . PHE A 1 214 ? -2.066 1.715 -7.404 1.00 93.62 214 PHE A N 1
ATOM 1704 C CA . PHE A 1 214 ? -2.228 3.133 -7.748 1.00 93.62 214 PHE A CA 1
ATOM 1705 C C . PHE A 1 214 ? -2.900 3.348 -9.110 1.00 93.62 214 PHE A C 1
ATOM 1707 O O . PHE A 1 214 ? -3.718 4.259 -9.254 1.00 93.62 214 PHE A O 1
ATOM 1714 N N . GLN A 1 215 ? -2.669 2.444 -10.066 1.00 93.56 215 GLN A N 1
ATOM 1715 C CA . GLN A 1 215 ? -3.368 2.436 -11.352 1.00 93.56 215 GLN A CA 1
ATOM 1716 C C . GLN A 1 215 ? -4.884 2.273 -11.200 1.00 93.56 215 GLN A C 1
ATOM 1718 O O . GLN A 1 215 ? -5.635 2.838 -11.988 1.00 93.56 215 GLN A O 1
ATOM 1723 N N . MET A 1 216 ? -5.364 1.578 -10.164 1.00 92.75 216 MET A N 1
ATOM 1724 C CA . MET A 1 216 ? -6.801 1.489 -9.880 1.00 92.75 216 MET A CA 1
ATOM 1725 C C . MET A 1 216 ? -7.422 2.851 -9.525 1.00 92.75 216 MET A C 1
ATOM 1727 O O . MET A 1 216 ? -8.583 3.099 -9.837 1.00 92.75 216 MET A O 1
ATOM 1731 N N . PHE A 1 217 ? -6.656 3.742 -8.888 1.00 91.56 217 PHE A N 1
ATOM 1732 C CA . PHE A 1 217 ? -7.114 5.074 -8.474 1.00 91.56 217 PHE A CA 1
ATOM 1733 C C . PHE A 1 217 ? -6.871 6.166 -9.523 1.00 91.56 217 PHE A C 1
ATOM 1735 O O . PHE A 1 217 ? -7.211 7.323 -9.284 1.00 91.56 217 PHE A O 1
ATOM 1742 N N . GLY A 1 218 ? -6.309 5.812 -10.681 1.00 90.75 218 GLY A N 1
ATOM 1743 C CA . GLY A 1 218 ? -6.098 6.739 -11.792 1.00 90.75 218 GLY A CA 1
ATOM 1744 C C . GLY A 1 218 ? -4.667 7.246 -11.969 1.00 90.75 218 GLY A C 1
ATOM 1745 O O . GLY A 1 218 ? -4.433 8.062 -12.857 1.00 90.75 218 GLY A O 1
ATOM 1746 N N . ASP A 1 219 ? -3.704 6.772 -11.175 1.00 92.81 219 ASP A N 1
ATOM 1747 C CA . ASP A 1 219 ? -2.289 7.083 -11.399 1.00 92.81 219 ASP A CA 1
ATOM 1748 C C . ASP A 1 219 ? -1.667 6.052 -12.351 1.00 92.81 219 ASP A C 1
ATOM 1750 O O . ASP A 1 219 ? -1.173 4.995 -11.953 1.00 92.81 219 ASP A O 1
ATOM 1754 N N . PHE A 1 220 ? -1.791 6.326 -13.652 1.00 89.75 220 PHE A N 1
ATOM 1755 C CA . PHE A 1 220 ? -1.471 5.359 -14.702 1.00 89.75 220 PHE A CA 1
ATOM 1756 C C . PHE A 1 220 ? 0.014 5.275 -15.059 1.00 89.75 220 PHE A C 1
ATOM 1758 O O . PHE A 1 220 ? 0.463 4.217 -15.503 1.00 89.7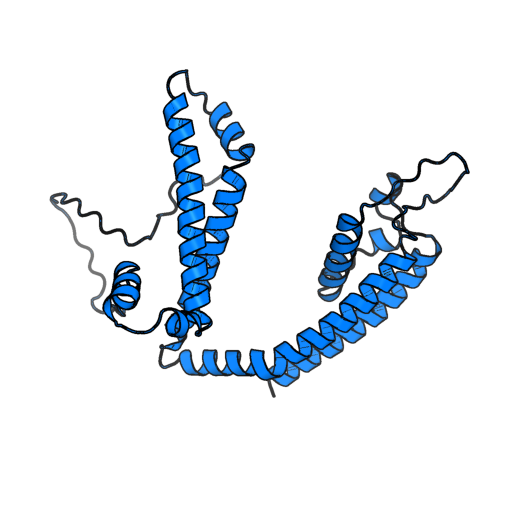5 220 PHE A O 1
ATOM 1765 N N . SER A 1 221 ? 0.761 6.370 -14.877 1.00 87.56 221 SER A N 1
ATOM 1766 C CA . SER A 1 221 ? 2.162 6.512 -15.303 1.00 87.56 221 SER A CA 1
ATOM 1767 C C . SER A 1 221 ? 2.413 5.983 -16.731 1.00 87.56 221 SER A C 1
ATOM 1769 O O . SER A 1 221 ? 3.271 5.131 -16.971 1.00 87.56 221 SER A O 1
ATOM 1771 N N . LEU A 1 222 ? 1.617 6.461 -17.701 1.00 88.00 222 LEU A N 1
ATOM 1772 C CA . LEU A 1 222 ? 1.682 5.996 -19.096 1.00 88.00 222 LEU A CA 1
ATOM 1773 C C . LEU A 1 222 ? 3.065 6.214 -19.720 1.00 88.00 222 LEU A C 1
ATOM 1775 O O . LEU A 1 222 ? 3.537 5.339 -20.441 1.00 88.00 222 LEU A O 1
ATOM 1779 N N . ASP A 1 223 ? 3.744 7.304 -19.366 1.00 87.50 223 ASP A N 1
ATOM 1780 C CA . ASP A 1 223 ? 5.087 7.632 -19.853 1.00 87.50 223 ASP A CA 1
ATOM 1781 C C . ASP A 1 223 ? 6.112 6.545 -19.481 1.00 87.50 223 ASP A C 1
ATOM 1783 O O . ASP A 1 223 ? 6.983 6.187 -20.280 1.00 87.50 223 ASP A O 1
ATOM 1787 N N . ALA A 1 224 ? 5.980 5.952 -18.288 1.00 84.94 224 ALA A N 1
ATOM 1788 C CA . ALA A 1 224 ? 6.832 4.852 -17.843 1.00 84.94 224 ALA A CA 1
ATOM 1789 C C . ALA A 1 224 ? 6.508 3.540 -18.580 1.00 84.94 224 ALA A C 1
ATOM 1791 O O . ALA A 1 224 ? 7.416 2.780 -18.917 1.00 84.94 224 ALA A O 1
ATOM 1792 N N . LEU A 1 225 ? 5.229 3.285 -18.884 1.00 85.19 225 LEU A N 1
ATOM 1793 C CA . LEU A 1 225 ? 4.783 2.094 -19.622 1.00 85.19 225 LEU A CA 1
ATOM 1794 C C . LEU A 1 225 ? 5.125 2.157 -21.119 1.00 85.19 225 LEU A C 1
ATOM 1796 O O . LEU A 1 225 ? 5.476 1.142 -21.720 1.00 85.19 225 LEU A O 1
ATOM 1800 N N . GLN A 1 226 ? 5.043 3.342 -21.722 1.00 86.81 226 GLN A N 1
ATOM 1801 C CA . GLN A 1 226 ? 5.395 3.592 -23.122 1.00 86.81 226 GLN A CA 1
ATOM 1802 C C . GLN A 1 226 ? 6.910 3.760 -23.317 1.00 86.81 226 GLN A C 1
ATOM 1804 O O . GLN A 1 226 ? 7.407 3.657 -24.440 1.00 86.81 226 GLN A O 1
ATOM 1809 N N . GLY A 1 227 ? 7.663 3.924 -22.225 1.00 81.50 227 GLY A N 1
ATOM 1810 C CA . GLY A 1 227 ? 9.110 4.118 -22.259 1.00 81.50 227 GLY A CA 1
ATOM 1811 C C . GLY A 1 227 ? 9.517 5.501 -22.769 1.00 81.50 227 GLY A C 1
ATOM 1812 O O . GLY A 1 227 ? 10.613 5.634 -23.307 1.00 81.50 227 GLY A O 1
ATOM 1813 N N . GLU A 1 228 ? 8.643 6.499 -22.621 1.00 81.62 228 GLU A N 1
ATOM 1814 C CA . GLU A 1 228 ? 8.927 7.913 -22.906 1.00 81.62 228 GLU A CA 1
ATOM 1815 C C . GLU A 1 228 ? 9.522 8.639 -21.686 1.00 81.62 228 GLU A C 1
ATOM 1817 O O . GLU A 1 228 ? 10.041 9.749 -21.801 1.00 81.62 228 GLU A O 1
ATOM 1822 N N . ASP A 1 229 ? 9.504 7.997 -20.514 1.00 81.62 229 ASP A N 1
ATOM 1823 C CA . ASP A 1 229 ? 10.055 8.557 -19.286 1.00 81.62 229 ASP A CA 1
ATOM 1824 C C . ASP A 1 229 ? 11.596 8.683 -19.305 1.00 81.62 229 ASP A C 1
ATOM 1826 O O . ASP A 1 229 ? 12.334 7.889 -19.897 1.00 81.62 229 ASP A O 1
ATOM 1830 N N . ARG A 1 230 ? 12.114 9.669 -18.561 1.00 74.75 230 ARG A N 1
ATOM 1831 C CA . ARG A 1 230 ? 13.554 9.957 -18.410 1.00 74.75 230 ARG A CA 1
ATOM 1832 C C . ARG A 1 230 ? 14.317 8.782 -17.793 1.00 74.75 230 ARG A C 1
ATOM 1834 O O . ARG A 1 230 ? 15.517 8.641 -18.014 1.00 74.75 230 ARG A O 1
ATOM 1841 N N . THR A 1 231 ? 13.646 7.904 -17.048 1.00 72.94 231 THR A N 1
ATOM 1842 C CA . THR A 1 231 ? 14.240 6.670 -16.506 1.00 72.94 231 THR A CA 1
ATOM 1843 C C . THR A 1 231 ? 14.647 5.675 -17.595 1.00 72.94 231 THR A C 1
ATOM 1845 O O . THR A 1 231 ? 15.641 4.962 -17.427 1.00 72.94 231 THR A O 1
ATOM 1848 N N . CYS A 1 232 ? 13.981 5.698 -18.753 1.00 74.56 232 CYS A N 1
ATOM 1849 C CA . CYS A 1 232 ? 14.365 4.897 -19.911 1.00 74.56 232 CYS A CA 1
ATOM 1850 C C . CYS A 1 232 ? 15.709 5.366 -20.512 1.00 74.56 232 CYS A C 1
ATOM 1852 O O . CYS A 1 232 ? 16.520 4.535 -20.926 1.00 74.56 232 CYS A O 1
ATOM 1854 N N . GLN A 1 233 ? 16.045 6.663 -20.426 1.00 69.06 233 GLN A N 1
ATOM 1855 C CA . GLN A 1 233 ? 17.383 7.162 -20.805 1.00 69.06 233 GLN A CA 1
ATOM 1856 C C . GLN A 1 233 ? 18.496 6.564 -19.927 1.00 69.06 233 GLN A C 1
ATOM 1858 O O . GLN A 1 233 ? 19.615 6.365 -20.391 1.00 69.06 233 GLN A O 1
ATOM 1863 N N . ASN A 1 234 ? 18.174 6.190 -18.685 1.00 71.56 234 ASN A N 1
ATOM 1864 C CA . ASN A 1 234 ? 19.079 5.510 -17.756 1.00 71.56 234 ASN A CA 1
ATOM 1865 C C . ASN A 1 234 ? 19.052 3.976 -17.900 1.00 71.56 234 ASN A C 1
ATOM 1867 O O . ASN A 1 234 ? 19.386 3.264 -16.952 1.00 71.56 234 ASN A O 1
ATOM 1871 N N . HIS A 1 235 ? 18.666 3.459 -19.072 1.00 72.38 235 HIS A N 1
ATOM 1872 C CA . HIS A 1 235 ? 18.637 2.030 -19.400 1.00 72.38 235 HIS A CA 1
ATOM 1873 C C . HIS A 1 235 ? 17.625 1.179 -18.616 1.00 72.38 235 HIS A C 1
ATOM 1875 O O . HIS A 1 235 ? 17.781 -0.040 -18.531 1.00 72.38 235 HIS A O 1
ATOM 1881 N N . MET A 1 236 ? 16.590 1.797 -18.050 1.00 78.94 236 MET A N 1
ATOM 1882 C CA . MET A 1 236 ? 15.526 1.111 -17.312 1.00 78.94 236 MET A CA 1
ATOM 1883 C C . MET A 1 236 ? 14.220 1.114 -18.112 1.00 78.94 236 MET A C 1
ATOM 1885 O O . MET A 1 236 ? 13.205 1.599 -17.629 1.00 78.94 236 MET A O 1
ATOM 1889 N N . CYS A 1 237 ? 14.240 0.625 -19.358 1.00 84.50 237 CYS A N 1
ATOM 1890 C CA . CYS A 1 237 ? 13.046 0.641 -20.206 1.00 84.50 237 CYS A CA 1
ATOM 1891 C C . CYS A 1 237 ? 12.283 -0.693 -20.170 1.00 84.50 237 CYS A C 1
ATOM 1893 O O . CYS A 1 237 ? 12.901 -1.763 -20.068 1.00 84.50 237 CYS A O 1
ATOM 1895 N N . PRO A 1 238 ? 10.953 -0.649 -20.351 1.00 87.06 238 PRO A N 1
ATOM 1896 C CA . PRO A 1 238 ? 10.153 -1.842 -20.580 1.00 87.06 238 PRO A CA 1
ATOM 1897 C C . PRO A 1 238 ? 10.357 -2.381 -22.009 1.00 87.06 238 PRO A C 1
ATOM 1899 O O . PRO A 1 238 ? 10.829 -1.671 -22.911 1.00 87.06 238 PRO A O 1
ATOM 1902 N N . THR A 1 239 ? 9.998 -3.648 -22.238 1.00 87.06 239 THR A N 1
ATOM 1903 C CA . THR A 1 239 ? 10.133 -4.292 -23.558 1.00 87.06 239 THR A CA 1
ATOM 1904 C C . THR A 1 239 ? 9.305 -3.585 -24.635 1.00 87.06 239 THR A C 1
ATOM 1906 O O . THR A 1 239 ? 8.213 -3.078 -24.369 1.00 87.06 239 THR A O 1
ATOM 1909 N N . LYS A 1 240 ? 9.774 -3.616 -25.892 1.00 86.19 240 LYS A N 1
ATOM 1910 C CA . LYS A 1 240 ? 9.075 -3.007 -27.041 1.00 86.19 240 LYS A CA 1
ATOM 1911 C C . LYS A 1 240 ? 7.642 -3.530 -27.212 1.00 86.19 240 LYS A C 1
ATOM 1913 O O . LYS A 1 240 ? 6.746 -2.757 -27.535 1.00 86.19 240 LYS A O 1
ATOM 1918 N N . THR A 1 241 ? 7.418 -4.820 -26.958 1.00 87.38 241 THR A N 1
ATOM 1919 C CA . THR A 1 241 ? 6.086 -5.442 -27.026 1.00 87.38 241 THR A CA 1
ATOM 1920 C C . THR A 1 241 ? 5.156 -4.928 -25.928 1.00 87.38 241 THR A C 1
ATOM 1922 O O . THR A 1 241 ? 3.976 -4.703 -26.179 1.00 87.38 241 THR A O 1
ATOM 1925 N N . SER A 1 242 ? 5.667 -4.69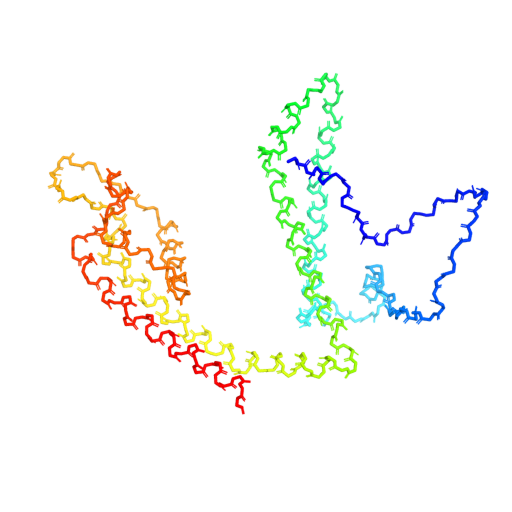1 -24.718 1.00 89.50 242 SER A N 1
ATOM 1926 C CA . SER A 1 242 ? 4.835 -4.213 -23.610 1.00 89.50 242 SER A CA 1
ATOM 1927 C C . SER A 1 242 ? 4.305 -2.791 -23.818 1.00 89.50 242 SER A C 1
ATOM 1929 O O . SER A 1 242 ? 3.188 -2.507 -23.397 1.00 89.50 242 SER A O 1
ATOM 1931 N N . ARG A 1 243 ? 5.042 -1.933 -24.541 1.00 89.94 243 ARG A N 1
ATOM 1932 C CA . ARG A 1 243 ? 4.698 -0.513 -24.748 1.00 89.94 243 ARG A CA 1
ATOM 1933 C C . ARG A 1 243 ? 3.335 -0.287 -25.399 1.00 89.94 243 ARG A C 1
ATOM 1935 O O . ARG A 1 243 ? 2.729 0.753 -25.178 1.00 89.94 243 ARG A O 1
ATOM 1942 N N . TRP A 1 244 ? 2.852 -1.238 -26.199 1.00 90.69 244 TRP A N 1
ATOM 1943 C CA . TRP A 1 244 ? 1.519 -1.169 -26.809 1.00 90.69 244 TRP A CA 1
ATOM 1944 C C . TRP A 1 244 ? 0.524 -2.126 -26.141 1.00 90.69 244 TRP A C 1
ATOM 1946 O O . TRP A 1 244 ? -0.643 -1.781 -25.981 1.00 90.69 244 TRP A O 1
ATOM 1956 N N . LEU A 1 245 ? 0.980 -3.304 -25.703 1.00 92.69 245 LEU A N 1
ATOM 1957 C CA . LEU A 1 245 ? 0.109 -4.330 -25.129 1.00 92.69 245 LEU A CA 1
ATOM 1958 C C . LEU A 1 245 ? -0.331 -4.007 -23.691 1.00 92.69 245 LEU A C 1
ATOM 1960 O O . LEU A 1 245 ? -1.496 -4.200 -23.347 1.00 92.69 245 LEU A O 1
ATOM 1964 N N . VAL A 1 246 ? 0.578 -3.511 -22.845 1.00 93.50 246 VAL A N 1
ATOM 1965 C CA . VAL A 1 246 ? 0.285 -3.220 -21.431 1.00 93.50 246 VAL A CA 1
ATOM 1966 C C . VAL A 1 246 ? -0.707 -2.064 -21.279 1.00 93.50 246 VAL A C 1
ATOM 1968 O O . VAL A 1 246 ? -1.641 -2.232 -20.501 1.00 93.50 246 VAL A O 1
ATOM 1971 N N . PRO A 1 247 ? -0.629 -0.953 -22.040 1.00 93.44 247 PRO A N 1
ATOM 1972 C CA . PRO A 1 247 ? -1.674 0.075 -22.011 1.00 93.44 247 PRO A CA 1
ATOM 1973 C C . PRO A 1 247 ? -3.070 -0.437 -22.399 1.00 93.44 247 PRO A C 1
ATOM 1975 O O . PRO A 1 247 ? -4.064 -0.009 -21.817 1.00 93.44 247 PRO A O 1
ATOM 1978 N N . ILE A 1 248 ? -3.165 -1.386 -23.338 1.00 94.38 248 ILE A N 1
ATOM 1979 C CA . ILE A 1 248 ? -4.448 -2.012 -23.703 1.00 94.38 248 ILE A CA 1
ATOM 1980 C C . ILE A 1 248 ? -4.989 -2.846 -22.532 1.00 94.38 248 ILE A C 1
ATOM 1982 O O . ILE A 1 248 ? -6.158 -2.713 -22.164 1.00 94.38 248 ILE A O 1
ATOM 1986 N N . MET A 1 249 ? -4.135 -3.666 -21.910 1.00 94.25 249 MET A N 1
ATOM 1987 C CA . MET A 1 249 ? -4.494 -4.441 -20.715 1.00 94.25 249 MET A CA 1
ATOM 1988 C C . MET A 1 249 ? -4.894 -3.539 -19.541 1.00 94.25 249 MET A C 1
ATOM 1990 O O . MET A 1 249 ? -5.869 -3.832 -18.850 1.00 94.25 249 MET A O 1
ATOM 1994 N N . LEU A 1 250 ? -4.182 -2.424 -19.347 1.00 94.81 250 LEU A N 1
ATOM 1995 C CA . LEU A 1 250 ? -4.489 -1.404 -18.347 1.00 94.81 250 LEU A CA 1
ATOM 1996 C C . LEU A 1 250 ? -5.887 -0.820 -18.577 1.00 94.81 250 LEU A C 1
ATOM 1998 O O . LEU A 1 250 ? -6.659 -0.717 -17.630 1.00 94.81 250 LEU A O 1
ATOM 2002 N N . GLY A 1 251 ? -6.247 -0.495 -19.822 1.00 95.00 251 GLY A N 1
ATOM 2003 C CA . GLY A 1 251 ? -7.582 0.008 -20.154 1.00 95.00 251 GLY A CA 1
ATOM 2004 C C . GLY A 1 251 ? -8.698 -0.955 -19.734 1.00 95.00 251 GLY A C 1
ATOM 2005 O O . GLY A 1 251 ? -9.666 -0.541 -19.095 1.00 95.00 251 GLY A O 1
ATOM 2006 N N . PHE A 1 252 ? -8.539 -2.252 -20.021 1.00 95.44 252 PHE A N 1
ATOM 2007 C CA . PHE A 1 252 ? -9.496 -3.274 -19.583 1.00 95.44 252 PHE A CA 1
ATOM 2008 C C . PHE A 1 252 ? -9.532 -3.422 -18.054 1.00 95.44 252 PHE A C 1
ATOM 2010 O O . PHE A 1 252 ? -10.612 -3.468 -17.465 1.00 95.44 252 PHE A O 1
ATOM 2017 N N . TYR A 1 253 ? -8.366 -3.449 -17.401 1.00 95.88 253 TYR A N 1
ATOM 2018 C CA . TYR A 1 253 ? -8.245 -3.533 -15.942 1.00 95.88 253 TYR A CA 1
ATOM 2019 C C . TYR A 1 253 ? -8.939 -2.363 -15.231 1.00 95.88 253 TYR A C 1
ATOM 2021 O O . TYR A 1 253 ? -9.711 -2.572 -14.295 1.00 95.88 253 TYR A O 1
ATOM 2029 N N . VAL A 1 254 ? -8.712 -1.135 -15.694 1.00 95.31 254 VAL A N 1
ATOM 2030 C CA . VAL A 1 254 ? -9.294 0.083 -15.116 1.00 95.31 254 VAL A CA 1
ATOM 2031 C C . VAL A 1 254 ? -10.801 0.130 -15.338 1.00 95.31 254 VAL A C 1
ATOM 2033 O O . VAL A 1 254 ? -11.544 0.503 -14.435 1.00 95.31 254 VAL A O 1
ATOM 2036 N N . LEU A 1 255 ? -11.282 -0.286 -16.511 1.00 95.00 255 LEU A N 1
ATOM 2037 C CA . LEU A 1 255 ? -12.717 -0.386 -16.774 1.00 95.00 255 LEU A CA 1
ATOM 2038 C C . LEU A 1 255 ? -13.376 -1.390 -15.823 1.00 95.00 255 LEU A C 1
ATOM 2040 O O . LEU A 1 255 ? -14.379 -1.077 -15.183 1.00 95.00 255 LEU A O 1
ATOM 2044 N N . LEU A 1 256 ? -12.791 -2.581 -15.697 1.00 94.44 256 LEU A N 1
ATOM 2045 C CA . LEU A 1 256 ? -13.341 -3.653 -14.877 1.00 94.44 256 LEU A CA 1
ATOM 2046 C C . LEU A 1 256 ? -13.325 -3.297 -13.383 1.00 94.44 256 LEU A C 1
ATOM 2048 O O . LEU A 1 256 ? -14.335 -3.478 -12.703 1.00 94.44 256 LEU A O 1
ATOM 2052 N N . THR A 1 257 ? -12.218 -2.745 -12.877 1.00 93.94 257 THR A N 1
ATOM 2053 C CA . THR A 1 257 ? -12.111 -2.315 -11.473 1.00 93.94 257 THR A CA 1
ATOM 2054 C C . THR A 1 257 ? -13.029 -1.140 -11.157 1.00 93.94 257 THR A C 1
ATOM 2056 O O . THR A 1 257 ? -13.678 -1.166 -10.115 1.00 93.94 257 THR A O 1
ATOM 2059 N N . ASN A 1 258 ? -13.182 -0.164 -12.057 1.00 92.81 258 ASN A N 1
ATOM 2060 C CA . ASN A 1 258 ? -14.128 0.934 -11.856 1.00 92.81 258 ASN A CA 1
ATOM 2061 C C . ASN A 1 258 ? -15.581 0.456 -11.835 1.00 92.81 258 ASN A C 1
ATOM 2063 O O . ASN A 1 258 ? -16.326 0.878 -10.958 1.00 92.81 258 ASN A O 1
ATOM 2067 N N . ILE A 1 259 ? -15.992 -0.445 -12.736 1.00 93.00 259 ILE A N 1
ATOM 2068 C CA . ILE A 1 259 ? -17.349 -1.023 -12.707 1.00 93.00 259 ILE A CA 1
ATOM 2069 C C . ILE A 1 259 ? -17.598 -1.730 -11.375 1.00 93.00 259 ILE A C 1
ATOM 2071 O O . ILE A 1 259 ? -18.629 -1.514 -10.740 1.00 93.00 259 ILE A O 1
ATOM 2075 N N . LEU A 1 260 ? -16.640 -2.542 -10.924 1.00 91.19 260 LEU A N 1
ATOM 2076 C CA . LEU A 1 260 ? -16.698 -3.180 -9.614 1.00 91.19 260 LEU A CA 1
ATOM 2077 C C . LEU A 1 260 ? -16.831 -2.123 -8.500 1.00 91.19 260 LEU A C 1
ATOM 2079 O O . LEU A 1 260 ? -17.738 -2.225 -7.676 1.00 91.19 260 LEU A O 1
ATOM 2083 N N . MET A 1 261 ? -15.990 -1.086 -8.482 1.00 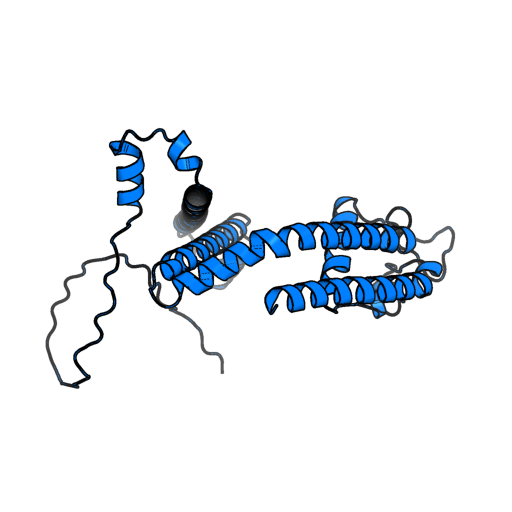90.06 261 MET A N 1
ATOM 2084 C CA . MET A 1 261 ? -16.038 -0.050 -7.441 1.00 90.06 261 MET A CA 1
ATOM 2085 C C . MET A 1 261 ? -17.357 0.738 -7.454 1.00 90.06 261 MET A C 1
ATOM 2087 O O . MET A 1 261 ? -17.907 1.021 -6.389 1.00 90.06 261 MET A O 1
ATOM 2091 N N . PHE A 1 262 ? -17.916 1.032 -8.631 1.00 90.38 262 PHE A N 1
ATOM 2092 C CA . PHE A 1 262 ? -19.243 1.638 -8.754 1.00 90.38 262 PHE A CA 1
ATOM 2093 C C . PHE A 1 262 ? -20.347 0.716 -8.236 1.00 90.38 262 PHE A C 1
ATOM 2095 O O . PHE A 1 262 ? -21.236 1.188 -7.533 1.00 90.38 262 PHE A O 1
ATOM 2102 N N . ASN A 1 263 ? -20.276 -0.588 -8.513 1.00 87.44 263 ASN A N 1
ATOM 2103 C CA . ASN A 1 263 ? -21.245 -1.553 -7.991 1.00 87.44 263 ASN A CA 1
ATOM 2104 C C . ASN A 1 263 ? -21.240 -1.589 -6.458 1.00 87.44 263 ASN A C 1
ATOM 2106 O O . ASN A 1 263 ? -22.306 -1.681 -5.853 1.00 87.44 263 ASN A O 1
ATOM 2110 N N . LEU A 1 264 ? -20.070 -1.448 -5.826 1.00 84.75 264 LEU A N 1
ATOM 2111 C CA . LEU A 1 264 ? -19.981 -1.318 -4.371 1.00 84.75 264 LEU A CA 1
ATOM 2112 C C . LEU A 1 264 ? -20.625 -0.020 -3.875 1.00 84.75 264 LEU A C 1
ATOM 2114 O O . LEU A 1 264 ? -21.349 -0.035 -2.883 1.00 84.75 264 LEU A O 1
ATOM 2118 N N . LEU A 1 265 ? -20.376 1.104 -4.551 1.00 84.12 265 LEU A N 1
ATOM 2119 C CA . LEU A 1 265 ? -20.971 2.389 -4.185 1.00 84.12 265 LEU A CA 1
ATOM 2120 C C . LEU A 1 265 ? -22.501 2.354 -4.311 1.00 84.12 265 LEU A C 1
ATOM 2122 O O . LEU A 1 265 ? -23.197 2.870 -3.444 1.00 84.12 265 LEU A O 1
ATOM 2126 N N . ILE A 1 266 ? -23.033 1.706 -5.349 1.00 85.62 266 ILE A N 1
ATOM 2127 C CA . ILE A 1 266 ? -24.478 1.506 -5.512 1.00 85.62 266 ILE A CA 1
ATOM 2128 C C . ILE A 1 266 ? -25.019 0.618 -4.386 1.00 85.62 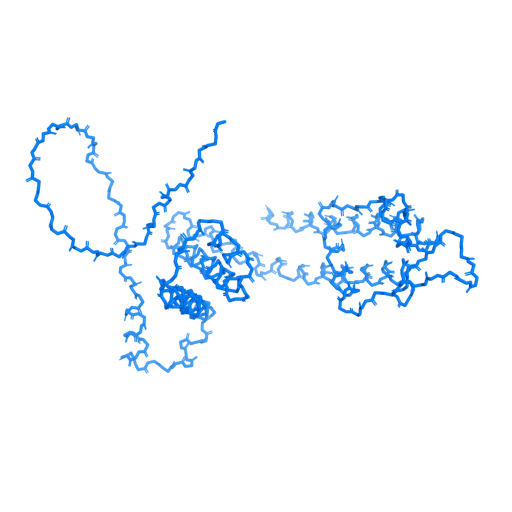266 ILE A C 1
ATOM 2130 O O . ILE A 1 266 ? -26.021 0.973 -3.776 1.00 85.62 266 ILE A O 1
ATOM 2134 N N . ALA A 1 267 ? -24.330 -0.479 -4.053 1.00 80.75 267 ALA A N 1
ATOM 2135 C CA . ALA A 1 267 ? -24.703 -1.345 -2.933 1.00 80.75 267 ALA A CA 1
ATOM 2136 C C . ALA A 1 267 ? -24.657 -0.630 -1.567 1.00 80.75 267 ALA A C 1
ATOM 2138 O O . ALA A 1 267 ? -25.348 -1.039 -0.646 1.00 80.75 267 ALA A O 1
ATOM 2139 N N . MET A 1 268 ? -23.871 0.445 -1.428 1.00 76.38 268 MET A N 1
ATOM 2140 C CA . MET A 1 268 ? -23.824 1.285 -0.222 1.00 76.38 268 MET A CA 1
ATOM 2141 C C . MET A 1 268 ? -25.032 2.200 -0.057 1.00 76.38 268 MET A C 1
ATOM 2143 O O . MET A 1 268 ? -25.391 2.548 1.068 1.00 76.38 268 MET A O 1
ATOM 2147 N N . PHE A 1 269 ? -25.605 2.646 -1.172 1.00 75.31 269 PHE A N 1
ATOM 2148 C CA . PHE A 1 269 ? -26.724 3.584 -1.179 1.00 75.31 269 PHE A CA 1
ATOM 2149 C C . PHE A 1 269 ? -28.084 2.915 -1.405 1.00 75.31 269 PHE A C 1
ATOM 2151 O O . PHE A 1 269 ? -29.104 3.579 -1.213 1.00 75.31 269 PHE A O 1
ATOM 2158 N N . SER A 1 270 ? -28.094 1.645 -1.816 1.00 72.56 270 SER A N 1
ATOM 2159 C CA . SER A 1 270 ? -29.291 0.814 -1.977 1.00 72.56 270 SER A CA 1
ATOM 2160 C C . SER A 1 270 ? -29.655 0.072 -0.699 1.00 72.56 270 SER A C 1
ATOM 2162 O O . SER A 1 270 ? -30.867 -0.211 -0.570 1.00 72.56 270 SER A O 1
#

Sequence (270 aa):
MFFSCKYAALALPIRVSTYVSDPPCSSMMLPRNVKIFTSSKTFPSDVIRLAVLSGISFRTYISDGWNKLDCAGLALYIVGFILRLIVLLRLRNHEGENFNIQYERYYIVTDPILDPSRICLAISLFTFYIRLMYTFSFHIALGPKLIMIGKMVTNDLIPFMIILTVIMVGYAVAAQSIAYPNGLFTKENMTLNSEIKHMTFADIIFSMYTTAYFQMFGDFSLDALQGEDRTCQNHMCPTKTSRWLVPIMLGFYVLLTNILMFNLLIAMFS